Protein AF-A0A7V8VU90-F1 (afdb_monomer)

Radius of gyration: 28.33 Å; Cα contacts (8 Å, |Δi|>4): 306; chains: 1; bounding box: 56×34×78 Å

Foldseek 3Di:
DDDQDAAAQEKEAQEFEQDVDPVDRTAGMWGHHDPDTPDTHHRVVCVSNHDPNHHYHYCNHYYHYDDDDDPDDPVVVVVVQVVAAECQPPQAVVVVLVSLLVVQVPDDFAAEHEEERDDQVSHPDQDPPDDVSHDDQVSNCVSRVRYWYWYAYNVRQDIDTHPVVCVVVVNDPPDDADVPGDDDDDD

pLDDT: mean 95.1, std 7.62, range [38.12, 98.88]

Mean predicted aligned error: 5.72 Å

Solvent-accessible surface area (backbone atoms only — not comparable to full-atom values): 10896 Å² total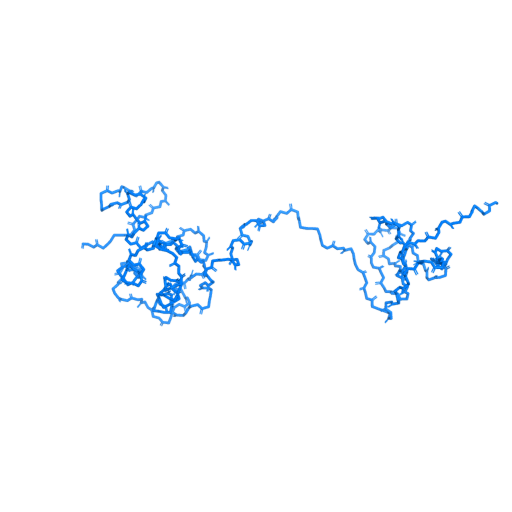; per-residue (Å²): 135,86,73,87,66,70,58,24,50,36,33,45,28,53,26,41,29,43,62,88,36,90,92,49,47,61,32,26,15,34,28,26,43,92,97,39,79,78,46,75,30,46,48,78,72,41,54,66,32,64,43,99,79,30,46,76,43,77,43,82,62,38,79,43,66,76,79,88,80,83,89,84,73,65,59,68,60,55,54,48,58,73,76,35,45,73,30,67,80,46,43,38,65,65,52,51,37,49,53,49,27,57,52,43,75,76,50,57,84,62,43,75,48,44,30,37,33,36,54,75,91,56,29,83,56,75,47,83,70,50,54,98,65,42,64,59,40,64,65,48,24,72,46,26,70,60,27,26,30,44,36,33,29,59,87,68,83,48,68,51,53,18,59,47,31,31,56,76,70,69,57,51,95,81,55,75,60,52,94,97,55,77,72,91,68,84,133

Secondary structure (DSSP, 8-state):
--PPPPPPSEEEESSEEE---TTSSEESEEEEETTEEEEEE-HHHHGGG--TT-EEEE-TT-EE-PPP--SS--HHHHHHHHHSEE-TT--SHHHHHHHHHHHHHHSPTT--EEEEEE-GGGSSS--SSEETTEEPTHHHHHH-TTS-EEEEETTSS-EEE-HHHHHHHT--TTPPPPTT-------

Sequence (187 aa):
MTGAVTAADLVLTNGRIVTVDSARPEAQALAVSGDRIVAVGSDAEIRRYVGPATQLLDLEGRLAIPGFIEGHGHYMSLGRARLILDLTTARTWEEIVAMVGEAARTAQSGEWIEGRGWHQEKWERTPEPSVEGNPVHHSLSAVSPDNPVYLTHASGHAAFANARAMQLAGITTSTPDPDGGEIVRDA

Structure (mmCIF, N/CA/C/O backbone):
data_AF-A0A7V8VU90-F1
#
_entry.id   AF-A0A7V8VU90-F1
#
loop_
_atom_site.group_PDB
_atom_site.id
_atom_site.type_symbol
_atom_site.label_atom_id
_atom_site.label_alt_id
_atom_site.label_comp_id
_atom_site.label_asym_id
_atom_site.label_entity_id
_atom_site.label_seq_id
_atom_site.pdbx_PDB_ins_code
_atom_site.Cartn_x
_atom_site.Cartn_y
_atom_site.Cartn_z
_atom_site.occupancy
_atom_site.B_iso_or_equiv
_atom_site.auth_seq_id
_atom_site.auth_comp_id
_atom_site.auth_asym_id
_atom_site.auth_atom_id
_atom_site.pdbx_PDB_model_num
ATOM 1 N N . MET A 1 1 ? 28.856 -17.218 -44.246 1.00 38.12 1 MET A N 1
ATOM 2 C CA . MET A 1 1 ? 27.422 -17.335 -44.580 1.00 38.12 1 MET A CA 1
ATOM 3 C C . MET A 1 1 ? 26.645 -16.540 -43.547 1.00 38.12 1 MET A C 1
ATOM 5 O O . MET A 1 1 ? 26.567 -16.965 -42.405 1.00 38.12 1 MET A O 1
ATOM 9 N N . THR A 1 2 ? 26.185 -15.342 -43.896 1.00 47.28 2 THR A N 1
ATOM 10 C CA . THR A 1 2 ? 25.356 -14.504 -43.019 1.00 47.28 2 THR A CA 1
ATOM 11 C C . THR A 1 2 ? 23.908 -14.956 -43.176 1.00 47.28 2 THR A C 1
ATOM 13 O O . THR A 1 2 ? 23.287 -14.666 -44.196 1.00 47.28 2 THR A O 1
ATOM 16 N N . GLY A 1 3 ? 23.400 -15.732 -42.216 1.00 54.81 3 GLY A N 1
ATOM 17 C CA . GLY A 1 3 ? 21.974 -16.059 -42.155 1.00 54.81 3 GLY A CA 1
ATOM 18 C C . GLY A 1 3 ? 21.145 -14.779 -42.034 1.00 54.81 3 GLY A C 1
ATOM 19 O O . GLY A 1 3 ? 21.590 -13.816 -41.407 1.00 54.81 3 GLY A O 1
ATOM 20 N N . ALA A 1 4 ? 19.974 -14.748 -42.668 1.00 64.62 4 ALA A N 1
ATOM 21 C CA . ALA A 1 4 ? 19.063 -13.615 -42.570 1.00 64.62 4 ALA A CA 1
ATOM 22 C C . ALA A 1 4 ? 18.656 -13.410 -41.102 1.00 64.62 4 ALA A C 1
ATOM 24 O O . ALA A 1 4 ? 18.136 -14.324 -40.462 1.00 64.62 4 ALA A O 1
ATOM 25 N N . VAL A 1 5 ? 18.927 -12.222 -40.563 1.00 77.44 5 VAL A N 1
ATOM 26 C CA . VAL A 1 5 ? 18.482 -11.841 -39.221 1.00 77.44 5 VAL A CA 1
ATOM 27 C C . VAL A 1 5 ? 16.993 -11.521 -39.301 1.00 77.44 5 VAL A C 1
ATOM 29 O O . VAL A 1 5 ? 16.569 -10.766 -40.174 1.00 77.44 5 VAL A O 1
ATOM 32 N N . THR A 1 6 ? 16.196 -12.125 -38.421 1.00 89.00 6 THR A N 1
ATOM 33 C CA . THR A 1 6 ? 14.760 -11.828 -38.340 1.00 89.00 6 THR A CA 1
ATOM 34 C C . THR A 1 6 ? 14.578 -10.437 -37.743 1.00 89.00 6 THR A C 1
ATOM 36 O O . THR A 1 6 ? 15.228 -10.106 -36.749 1.00 89.00 6 THR A O 1
ATOM 39 N N . ALA A 1 7 ? 13.733 -9.617 -38.370 1.00 95.56 7 ALA A N 1
ATOM 40 C CA . ALA A 1 7 ? 13.413 -8.291 -37.859 1.00 95.56 7 ALA A CA 1
ATOM 41 C C . ALA A 1 7 ? 12.760 -8.391 -36.471 1.00 95.56 7 ALA A C 1
ATOM 43 O O . ALA A 1 7 ? 11.999 -9.317 -36.204 1.00 95.56 7 ALA A O 1
ATOM 44 N N . ALA A 1 8 ? 13.085 -7.443 -35.600 1.00 98.00 8 ALA A N 1
ATOM 45 C CA . ALA A 1 8 ? 12.555 -7.342 -34.249 1.00 98.00 8 ALA A CA 1
ATOM 46 C C . ALA A 1 8 ? 11.221 -6.583 -34.223 1.00 98.00 8 ALA A C 1
ATOM 48 O O . ALA A 1 8 ? 10.929 -5.795 -35.124 1.00 98.00 8 ALA A O 1
ATOM 49 N N . ASP A 1 9 ? 10.443 -6.779 -33.163 1.00 98.44 9 ASP A N 1
ATOM 50 C CA . ASP A 1 9 ? 9.182 -6.065 -32.946 1.00 98.44 9 ASP A CA 1
ATOM 51 C C . ASP A 1 9 ? 9.442 -4.654 -32.397 1.00 98.44 9 ASP A C 1
ATOM 53 O O . ASP A 1 9 ? 8.842 -3.686 -32.858 1.00 98.44 9 ASP A O 1
ATOM 57 N N . LEU A 1 10 ? 10.401 -4.524 -31.471 1.00 98.50 10 LEU A N 1
ATOM 58 C CA . LEU A 1 10 ? 10.849 -3.256 -30.887 1.00 98.50 10 LEU A CA 1
ATOM 59 C C . LEU A 1 10 ? 12.377 -3.167 -30.913 1.00 98.50 10 LEU A C 1
ATOM 61 O O . LEU A 1 10 ? 13.077 -4.126 -30.589 1.00 98.50 10 LEU A O 1
ATOM 65 N N . VAL A 1 11 ? 12.903 -1.990 -31.241 1.00 98.56 11 VAL A N 1
ATOM 66 C CA . VAL A 1 11 ? 14.324 -1.663 -31.120 1.00 98.56 11 VAL A CA 1
ATOM 67 C C . VAL A 1 11 ? 14.480 -0.363 -30.335 1.00 98.56 11 VAL A C 1
ATOM 69 O O . VAL A 1 11 ? 13.915 0.660 -30.710 1.00 98.56 11 VAL A O 1
ATOM 72 N N . LEU A 1 12 ? 15.270 -0.409 -29.260 1.00 98.56 12 LEU A N 1
ATOM 73 C CA . LEU A 1 12 ? 15.746 0.768 -28.529 1.00 98.56 12 LEU A CA 1
ATOM 74 C C . LEU A 1 12 ? 17.102 1.180 -29.112 1.00 98.56 12 LEU A C 1
ATOM 76 O O . LEU A 1 12 ? 17.973 0.318 -29.238 1.00 98.56 12 LEU A O 1
ATOM 80 N N . THR A 1 13 ? 17.305 2.459 -29.429 1.00 98.50 13 THR A N 1
ATOM 81 C CA . THR A 1 13 ? 18.587 2.993 -29.938 1.00 98.50 13 THR A CA 1
ATOM 82 C C . THR A 1 13 ? 19.039 4.230 -29.183 1.00 98.50 13 THR A C 1
ATOM 84 O O . THR A 1 13 ? 18.234 4.870 -28.510 1.00 98.50 13 THR A O 1
ATOM 87 N N . ASN A 1 14 ? 20.308 4.605 -29.363 1.00 98.25 14 ASN A N 1
ATOM 88 C CA . ASN A 1 14 ? 20.900 5.854 -28.898 1.00 98.25 14 ASN A CA 1
ATOM 89 C C . ASN A 1 14 ? 20.668 6.063 -27.394 1.00 98.25 14 ASN A C 1
ATOM 91 O O . ASN A 1 14 ? 20.315 7.146 -26.945 1.00 98.25 14 ASN A O 1
ATOM 95 N N . GLY A 1 15 ? 20.796 4.999 -26.604 1.00 97.88 15 GLY A N 1
ATOM 96 C CA . GLY A 1 15 ? 20.615 5.033 -25.159 1.00 97.88 15 GLY A CA 1
ATOM 97 C C . GLY A 1 15 ? 21.900 4.791 -24.389 1.00 97.88 15 GLY A C 1
ATOM 98 O O . GLY A 1 15 ? 22.943 4.446 -24.940 1.00 97.88 15 GLY A O 1
ATOM 99 N N . ARG A 1 16 ? 21.788 4.906 -23.068 1.00 98.31 16 ARG A N 1
ATOM 100 C CA . ARG A 1 16 ? 22.704 4.268 -22.123 1.00 98.31 16 ARG A CA 1
ATOM 101 C C . ARG A 1 16 ? 21.954 3.112 -21.475 1.00 98.31 16 ARG A C 1
ATOM 103 O O . ARG A 1 16 ? 21.102 3.336 -20.627 1.00 98.31 16 ARG A O 1
ATOM 110 N N . ILE A 1 17 ? 22.216 1.885 -21.896 1.00 98.44 17 ILE A N 1
ATOM 111 C CA . ILE A 1 17 ? 21.483 0.701 -21.440 1.00 98.44 17 ILE A CA 1
ATOM 112 C C . ILE A 1 17 ? 22.358 -0.066 -20.456 1.00 98.44 17 ILE A C 1
ATOM 114 O O . ILE A 1 17 ? 23.385 -0.597 -20.860 1.00 98.44 17 ILE A O 1
ATOM 118 N N . VAL A 1 18 ? 21.954 -0.159 -19.190 1.00 98.12 18 VAL A N 1
ATOM 119 C CA . VAL A 1 18 ? 22.618 -1.020 -18.199 1.00 98.12 18 VAL A CA 1
ATOM 120 C C . VAL A 1 18 ? 22.025 -2.419 -18.301 1.00 98.12 18 VAL A C 1
ATOM 122 O O . VAL A 1 18 ? 20.815 -2.590 -18.189 1.00 98.12 18 VAL A O 1
ATOM 125 N N . THR A 1 19 ? 22.863 -3.427 -18.514 1.00 96.31 19 THR A N 1
ATOM 126 C CA . THR A 1 19 ? 22.403 -4.804 -18.784 1.00 96.31 19 THR A CA 1
ATOM 127 C C . THR A 1 19 ? 22.429 -5.705 -17.555 1.00 96.31 19 THR A C 1
ATOM 129 O O . THR A 1 19 ? 21.856 -6.788 -17.604 1.00 96.31 19 THR A O 1
ATOM 132 N N . VAL A 1 20 ? 23.150 -5.286 -16.505 1.00 94.44 20 VAL A N 1
ATOM 133 C CA . VAL A 1 20 ? 23.560 -6.097 -15.342 1.00 94.44 20 VAL A CA 1
ATOM 134 C C . VAL A 1 20 ? 24.293 -7.410 -15.687 1.00 94.44 20 VAL A C 1
ATOM 136 O O . VAL A 1 20 ? 24.450 -8.274 -14.829 1.00 94.44 20 VAL A O 1
ATOM 139 N N . ASP A 1 21 ? 24.806 -7.536 -16.913 1.00 94.88 21 ASP A N 1
ATOM 140 C CA . ASP A 1 21 ? 25.701 -8.607 -17.360 1.00 94.88 21 ASP A CA 1
ATOM 141 C C . ASP A 1 21 ? 27.164 -8.166 -17.196 1.00 94.88 21 ASP A C 1
ATOM 143 O O . ASP A 1 21 ? 27.582 -7.143 -17.741 1.00 94.88 21 ASP A O 1
ATOM 147 N N . SER A 1 22 ? 27.975 -8.944 -16.475 1.00 95.19 22 SER A N 1
ATOM 148 C CA . SER A 1 22 ? 29.391 -8.632 -16.248 1.00 95.19 22 SER A CA 1
ATOM 149 C C . SER A 1 22 ? 30.232 -8.640 -17.529 1.00 95.19 22 SER A C 1
ATOM 151 O O . SER A 1 22 ? 31.242 -7.939 -17.589 1.00 95.19 22 SER A O 1
ATOM 153 N N . ALA A 1 23 ? 29.823 -9.380 -18.564 1.00 94.94 23 ALA A N 1
ATOM 154 C CA . ALA A 1 23 ? 30.516 -9.420 -19.850 1.00 94.94 23 ALA A CA 1
ATOM 155 C C . ALA A 1 23 ? 30.194 -8.210 -20.742 1.00 94.94 23 ALA A C 1
ATOM 157 O O . ALA A 1 23 ? 30.968 -7.878 -21.645 1.00 94.94 23 ALA A O 1
ATOM 158 N N . ARG A 1 24 ? 29.056 -7.546 -20.511 1.00 93.25 24 ARG A N 1
ATOM 159 C CA . ARG A 1 24 ? 28.601 -6.383 -21.284 1.00 93.25 24 ARG A CA 1
ATOM 160 C C . ARG A 1 24 ? 27.764 -5.455 -20.401 1.00 93.25 24 ARG A C 1
ATOM 162 O O . ARG A 1 24 ? 26.568 -5.355 -20.640 1.00 93.25 24 ARG A O 1
ATOM 169 N N . PRO A 1 25 ? 28.350 -4.771 -19.405 1.00 95.62 25 PRO A N 1
ATOM 170 C CA . PRO A 1 25 ? 27.589 -4.054 -18.374 1.00 95.62 25 PRO A CA 1
ATOM 171 C C . PRO A 1 25 ? 26.780 -2.866 -18.907 1.00 95.62 25 PRO A C 1
ATOM 173 O O . PRO A 1 25 ? 25.750 -2.520 -18.325 1.00 95.62 25 PRO A O 1
ATOM 176 N N . GLU A 1 26 ? 27.217 -2.269 -20.021 1.00 96.50 26 GLU A N 1
ATOM 177 C CA . GLU A 1 26 ? 26.512 -1.196 -20.721 1.00 96.50 26 GLU A CA 1
ATOM 178 C C . GLU A 1 26 ? 26.397 -1.479 -22.234 1.00 96.50 26 GLU A C 1
ATOM 180 O O . GLU A 1 26 ? 27.230 -2.175 -22.822 1.00 96.50 26 GLU A O 1
ATOM 185 N N . ALA A 1 27 ? 25.366 -0.921 -22.869 1.00 98.12 27 ALA A N 1
ATOM 186 C CA . ALA A 1 27 ? 25.107 -0.970 -24.307 1.00 98.12 27 ALA A CA 1
ATOM 187 C C . ALA A 1 27 ? 24.401 0.310 -24.789 1.00 98.12 27 ALA A C 1
ATOM 189 O O . ALA A 1 27 ? 23.924 1.101 -23.976 1.00 98.12 27 ALA A O 1
ATOM 190 N N . GLN A 1 28 ? 24.322 0.515 -26.106 1.00 98.50 28 GLN A N 1
ATOM 191 C CA . GLN A 1 28 ? 23.651 1.684 -26.697 1.00 98.50 28 GLN A CA 1
ATOM 192 C C . GLN A 1 28 ? 22.248 1.364 -27.218 1.00 98.50 28 GLN A C 1
ATOM 194 O O . GLN A 1 28 ? 21.381 2.233 -27.260 1.00 98.50 28 GLN A O 1
ATOM 199 N N . ALA A 1 29 ? 22.029 0.109 -27.608 1.00 98.50 29 ALA A N 1
ATOM 200 C CA . ALA A 1 29 ? 20.823 -0.349 -28.266 1.00 98.50 29 ALA A CA 1
ATOM 201 C C . ALA A 1 29 ? 20.476 -1.792 -27.878 1.00 98.50 29 ALA A C 1
ATOM 203 O O . ALA A 1 29 ? 21.347 -2.590 -27.512 1.00 98.50 29 ALA A O 1
ATOM 204 N N . LEU A 1 30 ? 19.199 -2.146 -28.010 1.00 98.25 30 LEU A N 1
ATOM 205 C CA . LEU A 1 30 ? 18.733 -3.529 -27.920 1.00 98.25 30 LEU A CA 1
ATOM 206 C C . LEU A 1 30 ? 17.557 -3.786 -28.861 1.00 98.25 30 LEU A C 1
ATOM 208 O O . LEU A 1 30 ? 16.837 -2.864 -29.238 1.00 98.25 30 LEU A O 1
ATOM 212 N N . ALA A 1 31 ? 17.371 -5.050 -29.227 1.00 98.44 31 ALA A N 1
ATOM 213 C CA . ALA A 1 31 ? 16.263 -5.532 -30.039 1.00 98.44 31 ALA A CA 1
ATOM 214 C C . ALA A 1 31 ? 15.415 -6.526 -29.240 1.00 98.44 31 ALA A C 1
ATOM 216 O O . ALA A 1 31 ? 15.955 -7.413 -28.574 1.00 98.44 31 ALA A O 1
ATOM 217 N N . VAL A 1 32 ? 14.095 -6.400 -29.345 1.00 98.19 32 VAL A N 1
ATOM 218 C CA . VAL A 1 32 ? 13.092 -7.235 -28.678 1.00 98.19 32 VAL A CA 1
ATOM 219 C C . VAL A 1 32 ? 12.214 -7.901 -29.727 1.00 98.19 32 VAL A C 1
ATOM 221 O O . VAL A 1 32 ? 11.726 -7.239 -30.642 1.00 98.19 32 VAL A O 1
ATOM 224 N N . SER A 1 33 ? 11.987 -9.203 -29.579 1.00 97.69 33 SER A N 1
ATOM 225 C CA . SER A 1 33 ? 10.947 -9.924 -30.310 1.00 97.69 33 SER A CA 1
ATOM 226 C C . SER A 1 33 ? 10.034 -10.635 -29.316 1.00 97.69 33 SER A C 1
ATOM 228 O O . SER A 1 33 ? 10.511 -11.354 -28.436 1.00 97.69 33 SER A O 1
ATOM 230 N N . GLY A 1 34 ? 8.729 -10.390 -29.423 1.00 96.19 34 GLY A N 1
ATOM 231 C CA . GLY A 1 34 ? 7.732 -10.800 -28.444 1.00 96.19 34 GLY A CA 1
ATOM 232 C C . GLY A 1 34 ? 8.089 -10.314 -27.039 1.00 96.19 34 GLY A C 1
ATOM 233 O O . GLY A 1 34 ? 8.181 -9.117 -26.779 1.00 96.19 34 GLY A O 1
ATOM 234 N N . ASP A 1 35 ? 8.309 -11.266 -26.136 1.00 97.00 35 ASP A N 1
ATOM 235 C CA . ASP A 1 35 ? 8.646 -11.063 -24.727 1.00 97.00 35 ASP A CA 1
ATOM 236 C C . ASP A 1 35 ? 10.150 -11.221 -24.424 1.00 97.00 35 ASP A C 1
ATOM 238 O O . ASP A 1 35 ? 10.547 -11.284 -23.258 1.00 97.00 35 ASP A O 1
ATOM 242 N N . ARG A 1 36 ? 11.012 -11.298 -25.452 1.00 97.56 36 ARG A N 1
ATOM 243 C CA . ARG A 1 36 ? 12.450 -11.572 -25.293 1.00 97.56 36 ARG A CA 1
ATOM 244 C C . ARG A 1 36 ? 13.334 -10.534 -25.956 1.00 97.56 36 ARG A C 1
ATOM 246 O O . ARG A 1 36 ? 13.134 -10.141 -27.101 1.00 97.56 36 ARG A O 1
ATOM 253 N N . ILE A 1 37 ? 14.406 -10.179 -25.257 1.00 97.38 37 ILE A N 1
ATOM 254 C CA . ILE A 1 37 ? 15.530 -9.444 -25.835 1.00 97.38 37 ILE A CA 1
ATOM 255 C C . ILE A 1 37 ? 16.332 -10.425 -26.699 1.00 97.38 37 ILE A C 1
ATOM 257 O O . ILE A 1 37 ? 16.840 -11.425 -26.194 1.00 97.38 37 ILE A O 1
ATOM 261 N N . VAL A 1 38 ? 16.434 -10.151 -28.000 1.00 97.31 38 VAL A N 1
ATOM 262 C CA . VAL A 1 38 ? 17.121 -11.017 -28.977 1.00 97.31 38 VAL A CA 1
ATOM 263 C C . VAL A 1 38 ? 18.535 -10.539 -29.305 1.00 97.31 38 VAL A C 1
ATOM 265 O O . VAL A 1 38 ? 19.351 -11.322 -29.787 1.00 97.31 38 VAL A O 1
ATOM 268 N N . ALA A 1 39 ? 18.848 -9.271 -29.025 1.00 97.38 39 ALA A N 1
ATOM 269 C CA . ALA A 1 39 ? 20.195 -8.726 -29.143 1.00 97.38 39 ALA A CA 1
ATOM 270 C C . ALA A 1 39 ? 20.377 -7.464 -28.292 1.00 97.38 39 ALA A C 1
ATOM 272 O O . ALA A 1 39 ? 19.442 -6.687 -28.116 1.00 97.38 39 ALA A O 1
ATOM 273 N N . VAL A 1 40 ? 21.603 -7.239 -27.816 1.00 97.75 40 VAL A N 1
ATOM 274 C CA . VAL A 1 40 ? 22.025 -6.047 -27.063 1.00 97.75 40 VAL A CA 1
ATOM 275 C C . VAL A 1 40 ? 23.397 -5.625 -27.574 1.00 97.75 40 VAL A C 1
ATOM 277 O O . VAL A 1 40 ? 24.268 -6.481 -27.727 1.00 97.75 40 VAL A O 1
ATOM 280 N N . GLY A 1 41 ? 23.635 -4.340 -27.836 1.00 97.38 41 GLY A N 1
ATOM 281 C CA . GLY A 1 41 ? 24.932 -3.872 -28.333 1.00 97.38 41 GLY A CA 1
ATOM 282 C C . GLY A 1 41 ? 24.976 -2.397 -28.701 1.00 97.38 41 GLY A C 1
ATOM 283 O O . GLY A 1 41 ? 24.244 -1.582 -28.148 1.00 97.38 41 GLY A O 1
ATOM 284 N N . SER A 1 42 ? 25.875 -2.049 -29.613 1.00 98.19 42 SER A N 1
ATOM 285 C CA . SER A 1 42 ? 25.936 -0.719 -30.227 1.00 98.19 42 SER A CA 1
ATOM 286 C C . SER A 1 42 ? 24.764 -0.486 -31.185 1.00 98.19 42 SER A C 1
ATOM 288 O O . SER A 1 42 ? 24.189 -1.436 -31.727 1.00 98.19 42 SER A O 1
ATOM 290 N N . ASP A 1 43 ? 24.457 0.779 -31.481 1.00 98.12 43 ASP A N 1
ATOM 291 C CA . ASP A 1 43 ? 23.436 1.143 -32.477 1.00 98.12 43 ASP A CA 1
ATOM 292 C C . ASP A 1 43 ? 23.686 0.479 -33.836 1.00 98.12 43 ASP A C 1
ATOM 294 O O . ASP A 1 43 ? 22.769 -0.016 -34.496 1.00 98.12 43 ASP A O 1
ATOM 298 N N . ALA A 1 44 ? 24.955 0.409 -34.241 1.00 97.75 44 ALA A N 1
ATOM 299 C CA . ALA A 1 44 ? 25.364 -0.203 -35.498 1.00 97.75 44 ALA A CA 1
ATOM 300 C C . ALA A 1 44 ? 25.108 -1.719 -35.525 1.00 97.75 44 ALA A C 1
ATOM 302 O O . ALA A 1 44 ? 24.671 -2.257 -36.546 1.00 97.75 44 ALA A O 1
ATOM 303 N N . GLU A 1 45 ? 25.361 -2.421 -34.417 1.00 96.50 45 GLU A N 1
ATOM 304 C CA . GLU A 1 45 ? 25.105 -3.859 -34.317 1.00 96.50 45 GLU A CA 1
ATOM 305 C C . GLU A 1 45 ? 23.611 -4.175 -34.362 1.00 96.50 45 GLU A C 1
ATOM 307 O O . GLU A 1 45 ? 23.219 -5.149 -35.007 1.00 96.50 45 GLU A O 1
ATOM 312 N N . ILE A 1 46 ? 22.789 -3.351 -33.711 1.00 98.00 46 ILE A N 1
ATOM 313 C CA . ILE A 1 46 ? 21.351 -3.587 -33.565 1.00 98.00 46 ILE A CA 1
ATOM 314 C C . ILE A 1 46 ? 20.550 -3.142 -34.795 1.00 98.00 46 ILE A C 1
ATOM 316 O O . ILE A 1 46 ? 19.509 -3.726 -35.089 1.00 98.00 46 ILE A O 1
ATOM 320 N N . ARG A 1 47 ? 21.066 -2.209 -35.605 1.00 96.12 47 ARG A N 1
ATOM 321 C CA . ARG A 1 47 ? 20.393 -1.718 -36.823 1.00 96.12 47 ARG A CA 1
ATOM 322 C C . ARG A 1 47 ? 19.930 -2.822 -37.780 1.00 96.12 47 ARG A C 1
ATOM 324 O O . ARG A 1 47 ? 18.931 -2.650 -38.469 1.00 96.12 47 ARG A O 1
ATOM 331 N N . ARG A 1 48 ? 20.627 -3.965 -37.819 1.00 96.62 48 ARG A N 1
ATOM 332 C CA . ARG A 1 48 ? 20.272 -5.117 -38.674 1.00 96.62 48 ARG A CA 1
ATOM 333 C C . ARG A 1 48 ? 18.958 -5.810 -38.287 1.00 96.62 48 ARG A C 1
ATOM 335 O O . ARG A 1 48 ? 18.451 -6.591 -39.081 1.00 96.62 48 ARG A O 1
ATOM 342 N N . TYR A 1 49 ? 18.445 -5.556 -37.083 1.00 97.69 49 TYR A N 1
ATOM 343 C CA . TYR A 1 49 ? 17.167 -6.082 -36.599 1.00 97.69 49 TYR A CA 1
ATOM 344 C C . TYR A 1 49 ? 15.984 -5.168 -36.955 1.00 97.69 49 TYR A C 1
ATOM 346 O O . TYR A 1 49 ? 14.846 -5.524 -36.676 1.00 97.69 49 TYR A O 1
ATOM 354 N N . VAL A 1 50 ? 16.220 -4.001 -37.566 1.00 97.38 50 VAL A N 1
ATOM 355 C CA . VAL A 1 50 ? 15.151 -3.077 -37.966 1.00 97.38 50 VAL A CA 1
ATOM 356 C C . VAL A 1 50 ? 14.556 -3.514 -39.305 1.00 97.38 50 VAL A C 1
ATOM 358 O O . VAL A 1 50 ? 15.254 -3.566 -40.318 1.00 97.38 50 VAL A O 1
ATOM 361 N N . GLY A 1 51 ? 13.255 -3.797 -39.311 1.00 96.25 51 GLY A N 1
ATOM 362 C CA . GLY A 1 51 ? 12.455 -4.076 -40.501 1.00 96.25 51 GLY A CA 1
ATOM 363 C C . GLY A 1 51 ? 11.257 -3.127 -40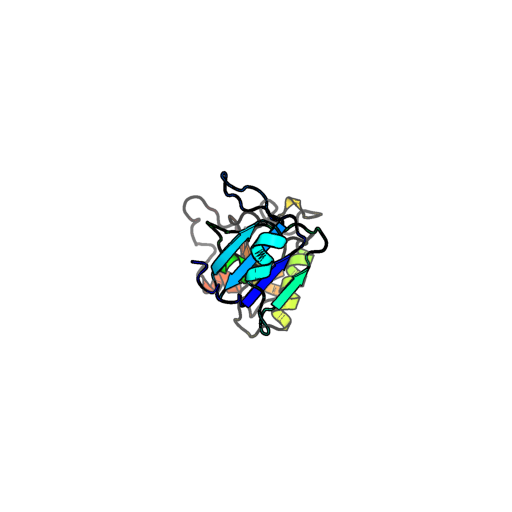.644 1.00 96.25 51 GLY A C 1
ATOM 364 O O . GLY A 1 51 ? 11.037 -2.271 -39.789 1.00 96.25 51 GLY A O 1
ATOM 365 N N . PRO A 1 52 ? 10.447 -3.276 -41.710 1.00 96.19 52 PRO A N 1
ATOM 366 C CA . PRO A 1 52 ? 9.340 -2.359 -42.009 1.00 96.19 52 PRO A CA 1
ATOM 367 C C . PRO A 1 52 ? 8.262 -2.253 -40.919 1.00 96.19 52 PRO A C 1
ATOM 369 O O . PRO A 1 52 ? 7.570 -1.243 -40.856 1.00 96.19 52 PRO A O 1
ATOM 372 N N . ALA A 1 53 ? 8.109 -3.289 -40.088 1.00 96.50 53 ALA A N 1
ATOM 373 C CA . ALA A 1 53 ? 7.133 -3.342 -38.998 1.00 96.50 53 ALA A CA 1
ATOM 374 C C . ALA A 1 53 ? 7.751 -3.100 -37.608 1.00 96.50 53 ALA A C 1
ATOM 376 O O . ALA A 1 53 ? 7.027 -3.091 -36.618 1.00 96.50 53 ALA A O 1
ATOM 377 N N . THR A 1 54 ? 9.072 -2.919 -37.521 1.00 98.31 54 THR A N 1
ATOM 378 C CA . THR A 1 54 ? 9.762 -2.712 -36.246 1.00 98.31 54 THR A CA 1
ATOM 379 C C . THR A 1 54 ? 9.404 -1.348 -35.672 1.00 98.31 54 THR A C 1
ATOM 381 O O . THR A 1 54 ? 9.608 -0.320 -36.320 1.00 98.31 54 THR A O 1
ATOM 384 N N . GLN A 1 55 ? 8.946 -1.320 -34.424 1.00 98.38 55 GLN A N 1
ATOM 385 C CA . GLN A 1 55 ? 8.863 -0.087 -33.659 1.00 98.38 55 GLN A CA 1
ATOM 386 C C . GLN A 1 55 ? 10.279 0.347 -33.270 1.00 98.38 55 GLN A C 1
ATOM 388 O O . GLN A 1 55 ? 10.971 -0.343 -32.526 1.00 98.38 55 GLN A O 1
ATOM 393 N N . LEU A 1 56 ? 10.722 1.496 -33.772 1.00 98.06 56 LEU A N 1
ATOM 394 C CA . LEU A 1 56 ? 12.009 2.081 -33.408 1.00 98.06 56 LEU A CA 1
ATOM 395 C C . LEU A 1 56 ? 11.793 3.173 -32.356 1.00 98.06 56 LEU A C 1
ATOM 397 O O . LEU A 1 56 ? 11.058 4.127 -32.607 1.00 98.06 56 LEU A O 1
ATOM 401 N N . LEU A 1 57 ? 12.435 3.038 -31.197 1.00 98.44 57 LEU A N 1
ATOM 402 C CA . LEU A 1 57 ? 12.394 4.016 -30.114 1.00 98.44 57 LEU A CA 1
ATOM 403 C C . LEU A 1 57 ? 13.801 4.575 -29.863 1.00 98.44 57 LEU A C 1
ATOM 405 O O . LEU A 1 57 ? 14.679 3.888 -29.341 1.00 98.44 57 LEU A O 1
ATOM 409 N N . ASP A 1 58 ? 13.995 5.838 -30.236 1.00 98.12 58 ASP A N 1
ATOM 410 C CA . ASP A 1 58 ? 15.203 6.604 -29.929 1.00 98.12 58 ASP A CA 1
ATOM 411 C C . ASP A 1 58 ? 15.165 7.055 -28.462 1.00 98.12 58 ASP A C 1
ATOM 413 O O . ASP A 1 58 ? 14.217 7.708 -28.021 1.00 98.12 58 ASP A O 1
ATOM 417 N N . LEU A 1 59 ? 16.179 6.673 -27.689 1.00 98.38 59 LEU A N 1
ATOM 418 C CA . LEU A 1 59 ? 16.289 7.028 -26.279 1.00 98.38 59 LEU A CA 1
ATOM 419 C C . LEU A 1 59 ? 16.874 8.431 -26.067 1.00 98.38 59 LEU A C 1
ATOM 421 O O . LEU A 1 59 ? 16.748 8.957 -24.961 1.00 98.38 59 LEU A O 1
ATOM 425 N N . GLU A 1 60 ? 17.463 9.065 -27.084 1.00 98.19 60 GLU A N 1
ATOM 426 C CA . GLU A 1 60 ? 18.078 10.402 -27.021 1.00 98.19 60 GLU A CA 1
ATOM 427 C C . GLU A 1 60 ? 19.107 10.539 -25.880 1.00 98.19 60 GLU A C 1
ATOM 429 O O . GLU A 1 60 ? 19.138 11.514 -25.129 1.00 98.19 60 GLU A O 1
ATOM 434 N N . GLY A 1 61 ? 19.927 9.509 -25.693 1.00 97.56 61 GLY A N 1
ATOM 435 C CA . GLY A 1 61 ? 20.936 9.399 -24.642 1.00 97.56 61 GLY A CA 1
ATOM 436 C C . GLY A 1 61 ? 20.388 9.026 -23.260 1.00 97.56 61 GLY A C 1
ATOM 437 O O . GLY A 1 61 ? 21.164 8.947 -22.305 1.00 97.56 61 GLY A O 1
ATOM 438 N N . ARG A 1 62 ? 19.074 8.792 -23.113 1.00 98.50 62 ARG A N 1
ATOM 439 C CA . ARG A 1 62 ? 18.465 8.422 -21.823 1.00 98.50 62 ARG A CA 1
ATOM 440 C C . ARG A 1 62 ? 18.887 7.025 -21.362 1.00 98.50 62 ARG A C 1
ATOM 442 O O . ARG A 1 62 ? 19.288 6.162 -22.145 1.00 98.50 62 ARG A O 1
ATOM 449 N N . LEU A 1 63 ? 18.779 6.825 -20.050 1.00 98.00 63 LEU A N 1
ATOM 450 C CA . LEU A 1 63 ? 19.114 5.581 -19.366 1.00 98.00 63 LEU A CA 1
ATOM 451 C C 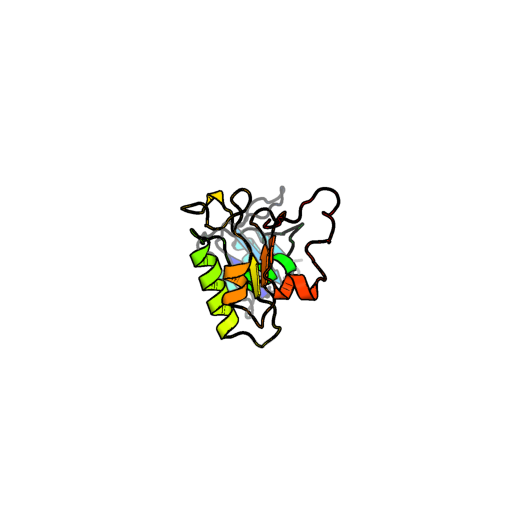. LEU A 1 63 ? 17.974 4.560 -19.487 1.00 98.00 63 LEU A C 1
ATOM 453 O O . LEU A 1 63 ? 16.836 4.868 -19.138 1.00 98.00 63 LEU A O 1
ATOM 457 N N . ALA A 1 64 ? 18.304 3.334 -19.889 1.00 97.94 64 ALA A N 1
ATOM 458 C CA . ALA A 1 64 ? 17.441 2.166 -19.747 1.00 97.94 64 ALA A CA 1
ATOM 459 C C . ALA A 1 64 ? 18.081 1.163 -18.776 1.00 97.94 64 ALA A C 1
ATOM 461 O O . ALA A 1 64 ? 19.283 0.899 -18.843 1.00 97.94 64 ALA A O 1
ATOM 462 N N . ILE A 1 65 ? 17.274 0.608 -17.876 1.00 97.62 65 ILE A N 1
ATOM 463 C CA . ILE A 1 65 ? 17.680 -0.398 -16.886 1.00 97.62 65 ILE A CA 1
ATOM 464 C C . ILE A 1 65 ? 16.716 -1.589 -16.941 1.00 97.62 65 ILE A C 1
ATOM 466 O O . ILE A 1 65 ? 15.597 -1.430 -17.442 1.00 97.62 65 ILE A O 1
ATOM 470 N N . PRO A 1 66 ? 17.092 -2.767 -16.410 1.00 96.81 66 PRO A N 1
ATOM 471 C CA . PRO A 1 66 ? 16.138 -3.845 -16.202 1.00 96.81 66 PRO A CA 1
ATOM 472 C C . PRO A 1 66 ? 14.985 -3.365 -15.316 1.00 96.81 66 PRO A C 1
ATOM 474 O O . PRO A 1 66 ? 15.191 -2.588 -14.381 1.00 96.81 66 PRO A O 1
ATOM 477 N N . GLY A 1 67 ? 13.772 -3.839 -15.602 1.00 96.75 67 GLY A N 1
ATOM 478 C CA . GLY A 1 67 ? 12.625 -3.586 -14.733 1.00 96.75 67 GLY A CA 1
ATOM 479 C C . GLY A 1 67 ? 12.874 -4.123 -13.322 1.00 96.75 67 GLY A C 1
ATOM 480 O O . GLY A 1 67 ? 13.562 -5.130 -13.143 1.00 96.75 67 GLY A O 1
ATOM 481 N N . PHE A 1 68 ? 12.313 -3.456 -12.313 1.00 95.50 68 PHE A N 1
ATOM 482 C CA . PHE A 1 68 ? 12.415 -3.930 -10.935 1.00 95.50 68 PHE A CA 1
ATOM 483 C C . PHE A 1 68 ? 11.685 -5.265 -10.759 1.00 95.50 68 PHE A C 1
ATOM 485 O O . PHE A 1 68 ? 10.560 -5.435 -11.230 1.00 95.50 68 PHE A O 1
ATOM 492 N N . ILE A 1 69 ? 12.324 -6.192 -10.045 1.00 95.19 69 ILE A N 1
ATOM 493 C CA . ILE A 1 69 ? 11.738 -7.470 -9.636 1.00 95.19 69 ILE A CA 1
ATOM 494 C C . ILE A 1 69 ? 11.534 -7.415 -8.124 1.00 95.19 69 ILE A C 1
ATOM 496 O O . ILE A 1 69 ? 12.498 -7.438 -7.361 1.00 95.19 69 ILE A O 1
ATOM 500 N N . GLU A 1 70 ? 10.277 -7.334 -7.697 1.00 94.19 70 GLU A N 1
ATOM 501 C CA . GLU A 1 70 ? 9.895 -7.421 -6.287 1.00 94.19 70 GLU A CA 1
ATOM 502 C C . GLU A 1 70 ? 9.770 -8.896 -5.879 1.00 94.19 70 GLU A C 1
ATOM 504 O O . GLU A 1 70 ? 8.891 -9.612 -6.366 1.00 94.19 70 GLU A O 1
ATOM 509 N N . GLY A 1 71 ? 10.676 -9.353 -5.009 1.00 95.19 71 GLY A N 1
ATOM 510 C CA . GLY A 1 71 ? 10.787 -10.754 -4.593 1.00 95.19 71 GLY A CA 1
ATOM 511 C C . GLY A 1 71 ? 9.882 -11.149 -3.423 1.00 95.19 71 GLY A C 1
ATOM 512 O O . GLY A 1 71 ? 9.641 -12.340 -3.223 1.00 95.19 71 GLY A O 1
ATOM 513 N N . HIS A 1 72 ? 9.377 -10.186 -2.647 1.00 95.44 72 HIS A N 1
ATOM 514 C CA . HIS A 1 72 ? 8.505 -10.437 -1.504 1.00 95.44 72 HIS A CA 1
ATOM 515 C C . HIS A 1 72 ? 7.607 -9.227 -1.188 1.00 95.44 72 HIS A C 1
ATOM 517 O O . HIS A 1 72 ? 7.809 -8.497 -0.218 1.00 95.44 72 HIS A O 1
ATOM 523 N N . GLY A 1 73 ? 6.560 -9.046 -1.997 1.00 91.06 73 GLY A N 1
ATOM 524 C CA . GLY A 1 73 ? 5.531 -8.028 -1.785 1.00 91.06 73 GLY A CA 1
ATOM 525 C C . GLY A 1 73 ? 4.191 -8.616 -1.335 1.00 91.06 73 GLY A C 1
ATOM 526 O O . GLY A 1 73 ? 3.694 -9.586 -1.908 1.00 91.06 73 GLY A O 1
ATOM 527 N N . HIS A 1 74 ? 3.537 -7.980 -0.360 1.00 92.62 74 HIS A N 1
ATOM 528 C CA . HIS A 1 74 ? 2.151 -8.291 0.012 1.00 92.62 74 HIS A CA 1
ATOM 529 C C . HIS A 1 74 ? 1.157 -7.488 -0.844 1.00 92.62 74 HIS A C 1
ATOM 531 O O . HIS A 1 74 ? 0.525 -6.544 -0.370 1.00 92.62 74 HIS A O 1
ATOM 537 N N . TYR A 1 75 ? 1.007 -7.855 -2.119 1.00 92.12 75 TYR A N 1
ATOM 538 C CA . TYR A 1 75 ? 0.203 -7.091 -3.087 1.00 92.12 75 TYR A CA 1
ATOM 539 C C . TYR A 1 75 ? -1.272 -6.943 -2.707 1.00 92.12 75 TYR A C 1
ATOM 541 O O . TYR A 1 75 ? -1.841 -5.870 -2.888 1.00 92.12 75 TYR A O 1
ATOM 549 N N . MET A 1 76 ? -1.885 -7.982 -2.134 1.00 92.75 76 MET A N 1
ATOM 550 C CA . MET A 1 76 ? -3.278 -7.905 -1.678 1.00 92.75 76 MET A CA 1
ATOM 551 C C . MET A 1 76 ? -3.439 -6.901 -0.535 1.00 92.75 76 MET A C 1
ATOM 553 O O . MET A 1 76 ? -4.376 -6.107 -0.542 1.00 92.75 76 MET A O 1
ATOM 557 N N . SER A 1 77 ? -2.496 -6.883 0.410 1.00 89.12 77 SER A N 1
ATOM 558 C CA . SER A 1 77 ? -2.481 -5.910 1.504 1.00 89.12 77 SER A CA 1
ATOM 559 C C . SER A 1 77 ? -2.235 -4.493 0.992 1.00 89.12 77 SER A C 1
ATOM 561 O O . SER A 1 77 ? -2.893 -3.562 1.448 1.00 89.12 77 SER A O 1
ATOM 563 N N . LEU A 1 78 ? -1.339 -4.326 0.011 1.00 90.69 78 LEU A N 1
ATOM 564 C CA . LEU A 1 78 ? -1.096 -3.039 -0.643 1.00 90.69 78 LEU A CA 1
ATOM 565 C C . LEU A 1 78 ? -2.348 -2.532 -1.371 1.00 90.69 78 LEU A C 1
ATOM 567 O O . LEU A 1 78 ? -2.719 -1.373 -1.209 1.00 90.69 78 LEU A O 1
ATOM 571 N N . GLY A 1 79 ? -3.015 -3.397 -2.138 1.00 94.31 79 GLY A N 1
ATOM 572 C CA . GLY A 1 79 ? -4.269 -3.074 -2.813 1.00 94.31 79 GLY A CA 1
ATOM 573 C C . GLY A 1 79 ? -5.361 -2.696 -1.815 1.00 94.31 79 GLY A C 1
ATOM 574 O O . GLY A 1 79 ? -5.967 -1.638 -1.946 1.00 94.31 79 GLY A O 1
ATOM 575 N N . ARG A 1 80 ? -5.547 -3.497 -0.757 1.00 92.50 80 ARG A N 1
ATOM 576 C CA . ARG A 1 80 ? -6.507 -3.202 0.317 1.00 92.50 80 ARG A CA 1
ATOM 577 C C . ARG A 1 80 ? -6.222 -1.859 0.982 1.00 92.50 80 ARG A C 1
ATOM 579 O O . ARG A 1 80 ? -7.152 -1.089 1.168 1.00 92.50 80 ARG A O 1
ATOM 586 N N . ALA A 1 81 ? -4.961 -1.538 1.275 1.00 90.75 81 ALA A N 1
ATOM 587 C CA . ALA A 1 81 ? -4.582 -0.257 1.873 1.00 90.75 81 ALA A CA 1
ATOM 588 C C . ALA A 1 81 ? -4.980 0.962 1.016 1.00 90.75 81 ALA A C 1
ATOM 590 O O . ALA A 1 81 ? -5.120 2.053 1.556 1.00 90.75 81 ALA A O 1
ATOM 591 N N . ARG A 1 82 ? -5.174 0.790 -0.300 1.00 92.94 82 ARG A N 1
ATOM 592 C CA . ARG A 1 82 ? -5.680 1.838 -1.207 1.00 92.94 82 ARG A CA 1
ATOM 593 C C . ARG A 1 82 ? -7.206 1.923 -1.275 1.00 92.94 82 ARG A C 1
ATOM 595 O O . ARG A 1 82 ? -7.714 2.896 -1.816 1.00 92.94 82 ARG A O 1
ATOM 602 N N . LEU A 1 83 ? -7.912 0.908 -0.782 1.00 95.06 83 LEU A N 1
ATOM 603 C CA . LEU A 1 83 ? -9.375 0.809 -0.809 1.00 95.06 83 LEU A CA 1
ATOM 604 C C . LEU A 1 83 ? -10.024 1.161 0.536 1.00 95.06 83 LEU A C 1
ATOM 606 O O . LEU A 1 83 ? -11.235 1.338 0.594 1.00 95.06 83 LEU A O 1
ATOM 610 N N . ILE A 1 84 ? -9.233 1.239 1.606 1.00 97.25 84 ILE A N 1
ATOM 611 C CA . ILE A 1 84 ? -9.680 1.587 2.959 1.00 97.25 84 ILE A CA 1
ATOM 612 C C . ILE A 1 84 ? -9.272 3.024 3.308 1.00 97.25 84 ILE A C 1
ATOM 614 O O . ILE A 1 84 ? -8.483 3.643 2.593 1.00 97.25 84 ILE A O 1
ATOM 618 N N . LEU A 1 85 ? -9.772 3.552 4.425 1.00 98.19 85 LEU A N 1
ATOM 619 C CA . LEU A 1 85 ? -9.417 4.893 4.888 1.00 98.19 85 LEU A CA 1
ATOM 620 C C . LEU A 1 85 ? -7.911 5.002 5.187 1.00 98.19 85 LEU A C 1
ATOM 622 O O . LEU A 1 85 ? -7.372 4.268 6.022 1.00 98.19 85 LEU A O 1
ATOM 626 N N . ASP A 1 86 ? -7.243 5.956 4.536 1.00 97.69 86 ASP A N 1
ATOM 627 C CA . ASP A 1 86 ? -5.859 6.326 4.837 1.00 97.69 86 ASP A CA 1
ATOM 628 C C . ASP A 1 86 ? -5.829 7.277 6.036 1.00 97.69 86 ASP A C 1
ATOM 630 O O . ASP A 1 86 ? -6.131 8.460 5.920 1.00 97.69 86 ASP A O 1
ATOM 634 N N . LEU A 1 87 ? -5.457 6.757 7.203 1.00 97.88 87 LEU A N 1
ATOM 635 C CA . LEU A 1 87 ? -5.403 7.517 8.452 1.00 97.88 87 LEU A CA 1
ATOM 636 C C . LEU A 1 87 ? -4.003 8.083 8.733 1.00 97.88 87 LEU A C 1
ATOM 638 O O . LEU A 1 87 ? -3.743 8.572 9.833 1.00 97.88 87 LEU A O 1
ATOM 642 N N . THR A 1 88 ? -3.065 7.993 7.781 1.00 96.62 88 THR A N 1
ATOM 643 C CA . THR A 1 88 ? -1.663 8.380 8.011 1.00 96.62 88 THR A CA 1
ATOM 644 C C . THR A 1 88 ? -1.465 9.878 8.207 1.00 96.62 88 THR A C 1
ATOM 646 O O . THR A 1 88 ? -0.471 10.267 8.836 1.00 96.62 88 THR A O 1
ATOM 649 N N . THR A 1 89 ? -2.396 10.689 7.697 1.00 95.19 89 THR A N 1
ATOM 650 C CA . THR A 1 89 ? -2.381 12.154 7.759 1.00 95.19 89 THR A CA 1
ATOM 651 C C . THR A 1 89 ? -3.147 12.720 8.949 1.00 95.19 89 THR A C 1
ATOM 653 O O . THR A 1 89 ? -2.995 13.905 9.224 1.00 95.19 89 THR A O 1
ATOM 656 N N . ALA A 1 90 ? -3.947 11.907 9.648 1.00 97.50 90 ALA A N 1
ATOM 657 C CA . ALA A 1 90 ? -4.788 12.385 10.737 1.00 97.50 90 ALA A CA 1
ATOM 658 C C . ALA A 1 90 ? -3.941 12.881 11.923 1.00 97.50 90 ALA A C 1
ATOM 660 O O . ALA A 1 90 ? -3.037 12.189 12.406 1.00 97.50 90 ALA A O 1
ATOM 661 N N . ARG A 1 91 ? -4.247 14.091 12.385 1.00 97.81 91 ARG A N 1
ATOM 662 C CA . ARG A 1 91 ? -3.575 14.823 13.466 1.00 97.81 91 ARG A CA 1
ATOM 663 C C . ARG A 1 91 ? -4.414 14.890 14.735 1.00 97.81 91 ARG A C 1
ATOM 665 O O . ARG A 1 91 ? -3.916 15.323 15.767 1.00 97.81 91 ARG A O 1
ATOM 672 N N . THR A 1 92 ? -5.663 14.444 14.698 1.00 97.56 92 THR A N 1
ATOM 673 C CA . THR A 1 92 ? -6.532 14.364 15.877 1.00 97.56 92 THR A CA 1
ATOM 674 C C . THR A 1 92 ? -7.440 13.137 15.804 1.00 97.56 92 THR A C 1
ATOM 676 O O . THR A 1 92 ? -7.647 12.558 14.734 1.00 97.56 92 THR A O 1
ATOM 679 N N . TRP A 1 93 ? -7.997 12.723 16.945 1.00 97.62 93 TRP A N 1
ATOM 680 C CA . TRP A 1 93 ? -9.011 11.665 16.974 1.00 97.62 93 TRP A CA 1
ATOM 681 C C . TRP A 1 93 ? -10.299 12.107 16.278 1.00 97.62 93 TRP A C 1
ATOM 683 O O . TRP A 1 93 ? -10.945 11.324 15.588 1.00 97.62 93 TRP A O 1
ATOM 693 N N . GLU A 1 94 ? -10.649 13.382 16.410 1.00 97.69 94 GLU A N 1
ATOM 694 C CA . GLU A 1 94 ? -11.821 13.987 15.794 1.00 97.69 94 GLU A CA 1
ATOM 695 C C . GLU A 1 94 ? -11.744 13.951 14.265 1.00 97.69 94 GLU A C 1
ATOM 697 O O . GLU A 1 94 ? -12.754 13.683 13.618 1.00 97.69 94 GLU A O 1
ATOM 702 N N . GLU A 1 95 ? -10.557 14.133 13.679 1.00 98.38 95 GLU A N 1
ATOM 703 C CA . GLU A 1 95 ? -10.343 13.922 12.243 1.00 98.38 95 GLU A CA 1
ATOM 704 C C . GLU A 1 95 ? -10.605 12.469 11.836 1.00 98.38 95 GLU A C 1
ATOM 706 O O . GLU A 1 95 ? -11.316 12.232 10.863 1.00 98.38 95 GLU A O 1
ATOM 711 N N . ILE A 1 96 ? -10.102 11.491 12.599 1.00 98.56 96 ILE A N 1
ATOM 712 C CA . ILE A 1 96 ? -10.362 10.066 12.332 1.00 98.56 96 ILE A CA 1
ATOM 713 C C . ILE A 1 96 ? -11.867 9.777 12.397 1.00 98.56 96 ILE A C 1
ATOM 715 O O . ILE A 1 96 ? -12.416 9.141 11.496 1.00 98.56 96 ILE A O 1
ATOM 719 N N . VAL A 1 97 ? -12.553 10.273 13.430 1.00 98.50 97 VAL A N 1
ATOM 720 C CA . VAL A 1 97 ? -14.007 10.124 13.585 1.00 98.50 97 VAL A CA 1
ATOM 721 C C . VAL A 1 97 ? -14.753 10.784 12.423 1.00 98.50 97 VAL A C 1
ATOM 723 O O . VAL A 1 97 ? -15.690 10.190 11.895 1.00 98.50 97 VAL A O 1
ATOM 726 N N . ALA A 1 98 ? -14.333 11.970 11.975 1.00 98.56 98 ALA A N 1
ATOM 727 C CA . ALA A 1 98 ? -14.936 12.649 10.831 1.00 98.56 98 ALA A CA 1
ATOM 728 C C . ALA A 1 98 ? -14.756 11.856 9.526 1.00 98.56 98 ALA A C 1
ATOM 730 O O . ALA A 1 98 ? -15.711 11.718 8.764 1.00 98.56 98 ALA A O 1
ATOM 731 N N . MET A 1 99 ? -13.573 11.278 9.293 1.00 98.62 99 MET A N 1
ATOM 732 C CA . MET A 1 99 ? -13.310 10.418 8.131 1.00 98.62 99 MET A CA 1
ATOM 733 C C . MET A 1 99 ? -14.192 9.163 8.136 1.00 98.62 99 MET A C 1
ATOM 735 O O . MET A 1 99 ? -14.739 8.786 7.100 1.00 98.62 99 MET A O 1
ATOM 739 N N . VAL A 1 100 ? -14.369 8.536 9.302 1.00 98.75 100 VAL A N 1
ATOM 740 C CA . VAL A 1 100 ? -15.273 7.387 9.466 1.00 98.75 100 VAL A CA 1
ATOM 741 C C . VAL A 1 100 ? -16.726 7.792 9.244 1.00 98.75 100 VAL A C 1
ATOM 743 O O . VAL A 1 100 ? -17.448 7.090 8.542 1.00 98.75 100 VAL A O 1
ATOM 746 N N . GLY A 1 101 ? -17.151 8.928 9.801 1.00 98.62 101 GLY A N 1
ATOM 747 C CA . GLY A 1 101 ? -18.495 9.459 9.594 1.00 98.62 101 GLY A CA 1
ATOM 748 C C . GLY A 1 101 ? -18.779 9.724 8.117 1.00 98.62 101 GLY A C 1
ATOM 749 O O . GLY A 1 101 ? -19.841 9.356 7.625 1.00 98.62 101 GLY A O 1
ATOM 750 N N . GLU A 1 102 ? -17.817 10.285 7.382 1.00 98.25 102 GLU A N 1
ATOM 751 C CA . GLU A 1 102 ? -17.951 10.500 5.941 1.00 98.25 102 GLU A CA 1
ATOM 752 C C . GLU A 1 102 ? -18.153 9.192 5.176 1.00 98.25 102 GLU A C 1
ATOM 754 O O . GLU A 1 102 ? -19.083 9.083 4.375 1.00 98.25 102 GLU A O 1
ATOM 759 N N . ALA A 1 103 ? -17.329 8.183 5.469 1.00 98.31 103 ALA A N 1
ATOM 760 C CA . ALA A 1 103 ? -17.468 6.861 4.871 1.00 98.31 103 ALA A CA 1
ATOM 761 C C . ALA A 1 103 ? -18.842 6.248 5.184 1.00 98.31 103 ALA A C 1
ATOM 763 O O . ALA A 1 103 ? -19.538 5.794 4.276 1.00 98.31 103 ALA A O 1
ATOM 764 N N . ALA A 1 104 ? -19.280 6.323 6.444 1.00 98.38 104 ALA A N 1
ATOM 765 C CA . ALA A 1 104 ? -20.556 5.774 6.895 1.00 98.38 104 ALA A CA 1
ATOM 766 C C . ALA A 1 104 ? -21.769 6.387 6.182 1.00 98.38 104 ALA A C 1
ATOM 768 O O . ALA A 1 104 ? -22.729 5.674 5.908 1.00 98.38 104 ALA A O 1
ATOM 769 N N . ARG A 1 105 ? -21.733 7.678 5.815 1.00 97.56 105 ARG A N 1
ATOM 770 C CA . ARG A 1 105 ? -22.849 8.336 5.101 1.00 97.56 105 ARG A CA 1
ATOM 771 C C . ARG A 1 105 ? -23.135 7.750 3.720 1.00 97.56 105 ARG A C 1
ATOM 773 O O . ARG A 1 105 ? -24.239 7.926 3.211 1.00 97.56 105 ARG A O 1
ATOM 780 N N . THR A 1 106 ? -22.139 7.129 3.096 1.00 96.31 106 THR A N 1
ATOM 781 C CA . THR A 1 106 ? -22.242 6.592 1.729 1.00 96.31 106 THR A CA 1
ATOM 782 C C . THR A 1 106 ? -22.237 5.067 1.681 1.00 96.31 106 THR A C 1
ATOM 784 O O . THR A 1 106 ? -22.598 4.496 0.653 1.00 96.31 106 THR A O 1
ATOM 787 N N . ALA A 1 107 ? -21.873 4.420 2.789 1.00 97.81 107 ALA A N 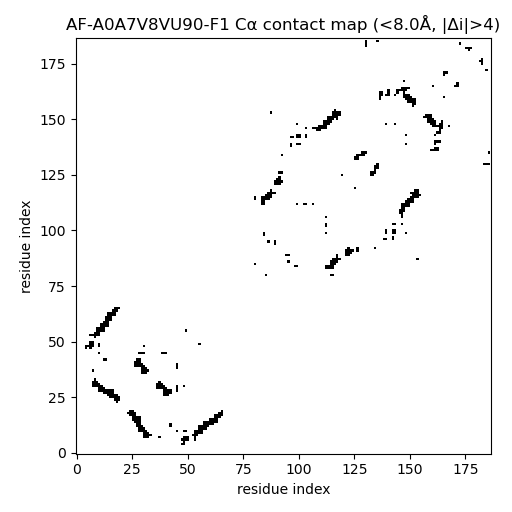1
ATOM 788 C CA . ALA A 1 107 ? -21.848 2.974 2.930 1.00 97.81 107 ALA A CA 1
ATOM 789 C C . ALA A 1 107 ? -23.263 2.383 3.041 1.00 97.81 107 ALA A C 1
ATOM 791 O O . ALA A 1 107 ? -24.192 3.002 3.566 1.00 97.81 107 ALA A O 1
ATOM 792 N N . GLN A 1 108 ? -23.432 1.148 2.577 1.00 98.12 108 GLN A N 1
ATOM 793 C CA . GLN A 1 108 ? -24.648 0.380 2.841 1.00 98.12 108 GLN A CA 1
ATOM 794 C C . GLN A 1 108 ? -24.683 -0.063 4.309 1.00 98.12 108 GLN A C 1
ATOM 796 O O . GLN A 1 108 ? -23.641 -0.316 4.907 1.00 98.12 108 GLN A O 1
ATOM 801 N N . SER A 1 109 ? -25.868 -0.212 4.910 1.00 97.62 109 SER A N 1
ATOM 802 C CA . SER A 1 109 ? -25.982 -0.733 6.284 1.00 97.62 109 SER A CA 1
ATOM 803 C C . SER A 1 109 ? -25.293 -2.100 6.413 1.00 97.62 109 SER A C 1
ATOM 805 O O . SER A 1 109 ? -25.515 -2.997 5.599 1.00 97.62 109 SER A O 1
ATOM 807 N N . GLY A 1 110 ? -24.443 -2.257 7.431 1.00 97.56 110 GLY A N 1
ATOM 808 C CA . GLY A 1 110 ? -23.640 -3.461 7.660 1.00 97.56 110 GLY A CA 1
ATOM 809 C C . GLY A 1 110 ? -22.350 -3.562 6.839 1.00 97.56 110 GLY A C 1
ATOM 810 O O . GLY A 1 110 ? -21.557 -4.469 7.097 1.00 97.56 110 GLY A O 1
ATOM 811 N N . GLU A 1 111 ? -22.100 -2.650 5.897 1.00 98.19 111 GLU A N 1
ATOM 812 C CA . GLU A 1 111 ? -20.828 -2.578 5.174 1.00 98.19 111 GLU A CA 1
ATOM 813 C C . GLU A 1 111 ? -19.690 -2.176 6.123 1.00 98.19 111 GLU A C 1
ATOM 815 O O . GLU A 1 111 ? -19.854 -1.299 6.977 1.00 98.19 111 GLU A O 1
ATOM 820 N N . TRP A 1 112 ? -18.538 -2.836 5.992 1.00 98.31 112 TRP A N 1
ATOM 821 C CA . TRP A 1 112 ? -17.380 -2.586 6.845 1.00 98.31 112 TRP A CA 1
ATOM 822 C C . TRP A 1 112 ? -16.665 -1.302 6.447 1.00 98.31 112 TRP A C 1
ATOM 824 O O . TRP A 1 112 ? -16.262 -1.130 5.299 1.00 98.31 112 TRP A O 1
ATOM 834 N N . ILE A 1 113 ? -16.441 -0.438 7.433 1.00 98.69 113 ILE A N 1
ATOM 835 C CA . ILE A 1 113 ? -15.596 0.742 7.292 1.00 98.69 113 ILE A CA 1
ATOM 836 C C . ILE A 1 113 ? -14.244 0.411 7.904 1.00 98.69 113 ILE A C 1
ATOM 838 O O . ILE A 1 113 ? -14.082 0.278 9.118 1.00 98.69 113 I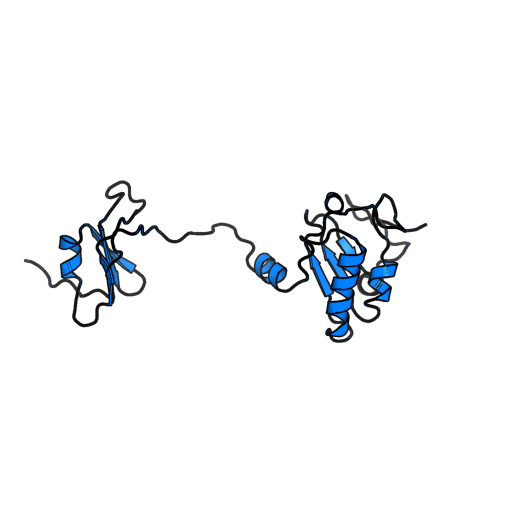LE A O 1
ATOM 842 N N . GLU A 1 114 ? -13.253 0.276 7.042 1.00 98.50 114 GLU A N 1
ATOM 843 C CA . GLU A 1 114 ? -11.897 -0.049 7.447 1.00 98.50 114 GLU A CA 1
ATOM 844 C C . GLU A 1 114 ? -10.979 1.150 7.266 1.00 98.50 114 GLU A C 1
ATOM 846 O O . GLU A 1 114 ? -11.167 1.975 6.371 1.00 98.50 114 GLU A O 1
ATOM 851 N N . GLY A 1 115 ? -9.947 1.227 8.097 1.00 98.19 115 GLY A N 1
ATOM 852 C CA . GLY A 1 115 ? -8.902 2.231 7.962 1.00 98.19 115 GLY A CA 1
ATOM 853 C C . GLY A 1 115 ? -7.571 1.748 8.506 1.00 98.19 115 GLY A C 1
ATOM 854 O O . GLY A 1 115 ? -7.512 0.806 9.300 1.00 98.19 115 GLY A O 1
ATOM 855 N N . ARG A 1 116 ? -6.479 2.384 8.083 1.00 97.56 116 ARG A N 1
ATOM 856 C CA . ARG A 1 116 ? -5.137 2.060 8.578 1.00 97.56 116 ARG A CA 1
ATOM 857 C C . ARG A 1 116 ? -4.237 3.283 8.644 1.00 97.56 116 ARG A C 1
ATOM 859 O O . ARG A 1 116 ? -4.330 4.176 7.813 1.00 97.56 116 ARG A O 1
ATOM 866 N N . GLY A 1 117 ? -3.291 3.265 9.581 1.00 96.62 117 GLY A N 1
ATOM 867 C CA . GLY A 1 117 ? -2.125 4.154 9.547 1.00 96.62 117 GLY A CA 1
ATOM 868 C C . GLY A 1 117 ? -2.125 5.266 10.589 1.00 96.62 117 GLY A C 1
ATOM 869 O O . GLY A 1 117 ? -1.185 6.066 10.609 1.00 96.62 117 GLY A O 1
ATOM 870 N N . TRP A 1 118 ? -3.130 5.290 11.466 1.00 97.56 118 TRP A N 1
ATOM 871 C CA . TRP A 1 118 ? -3.142 6.180 12.620 1.00 97.56 118 TRP A CA 1
ATOM 872 C C . TRP A 1 118 ? -1.976 5.842 13.560 1.00 97.56 118 TRP A C 1
ATOM 874 O O . TRP A 1 118 ? -1.532 4.693 13.627 1.00 97.56 118 TRP A O 1
ATOM 884 N N . HIS A 1 119 ? -1.468 6.856 14.256 1.00 96.88 119 HIS A N 1
ATOM 885 C CA . HIS A 1 119 ? -0.445 6.720 15.289 1.00 96.88 119 HIS A CA 1
ATOM 886 C C . HIS A 1 119 ? -0.600 7.877 16.273 1.00 96.88 119 HIS A C 1
ATOM 888 O O . HIS A 1 119 ? -0.557 9.034 15.856 1.00 96.88 119 HIS A O 1
ATOM 894 N N . GLN A 1 120 ? -0.760 7.585 17.559 1.00 94.31 120 GLN A N 1
ATOM 895 C CA . GLN A 1 120 ? -1.070 8.576 18.591 1.00 94.31 120 GLN A CA 1
ATOM 896 C C . GLN A 1 120 ? 0.016 9.649 18.761 1.00 94.31 120 GLN A C 1
ATOM 898 O O . GLN A 1 120 ? -0.306 10.796 19.034 1.00 94.31 120 GLN A O 1
ATOM 903 N N . GLU A 1 121 ? 1.293 9.339 18.497 1.00 94.38 121 GLU A N 1
ATOM 904 C CA . GLU A 1 121 ? 2.374 10.353 18.503 1.00 94.38 121 GLU A CA 1
ATOM 905 C C . GLU A 1 121 ? 2.213 11.445 17.432 1.00 94.38 121 GLU A C 1
ATOM 907 O O . GLU A 1 121 ? 2.838 12.501 17.513 1.00 94.38 121 GLU A O 1
ATOM 912 N N . LYS A 1 122 ? 1.395 11.204 16.399 1.00 95.00 122 LYS A N 1
ATOM 913 C CA . LYS A 1 122 ? 1.063 12.228 15.402 1.00 95.00 122 LYS A CA 1
ATOM 914 C C . LYS A 1 122 ? -0.066 13.135 15.872 1.00 95.00 122 LYS A C 1
ATOM 916 O O . LYS A 1 122 ? -0.308 14.148 15.216 1.00 95.00 122 LYS A O 1
ATOM 921 N N . TRP A 1 123 ? -0.778 12.765 16.933 1.00 96.25 123 TRP A N 1
ATOM 922 C CA . TRP A 1 123 ? -1.913 13.539 17.389 1.00 96.25 123 TRP A CA 1
ATOM 923 C C . TRP A 1 123 ? -1.462 14.786 18.142 1.00 96.25 123 TRP A C 1
ATOM 925 O O . TRP A 1 123 ? -0.511 14.765 18.916 1.00 96.25 123 TRP A O 1
ATOM 935 N N . GLU A 1 124 ? -2.151 15.896 17.903 1.00 97.44 124 GLU A N 1
ATOM 936 C CA . GLU A 1 124 ? -1.854 17.193 18.521 1.00 97.44 124 GLU A CA 1
ATOM 937 C C . GLU A 1 124 ? -2.172 17.219 20.018 1.00 97.44 124 GLU A C 1
ATOM 939 O O . GLU A 1 124 ? -1.636 18.042 20.760 1.00 97.44 124 GLU A O 1
ATOM 944 N N . ARG A 1 125 ? -3.051 16.317 20.461 1.00 95.50 125 ARG A N 1
ATOM 945 C CA . ARG A 1 125 ? -3.456 16.139 21.853 1.00 95.50 125 ARG A CA 1
ATOM 946 C C . ARG A 1 125 ? -3.895 14.703 22.105 1.00 95.50 125 ARG A C 1
ATOM 948 O O . ARG A 1 125 ? -4.379 14.034 21.191 1.00 95.50 125 ARG A O 1
ATOM 955 N N . THR A 1 126 ? -3.796 14.272 23.358 1.00 95.69 126 THR A N 1
ATOM 956 C CA . THR A 1 126 ? -4.469 13.058 23.825 1.00 95.69 126 THR A CA 1
ATOM 957 C C . THR A 1 126 ? -5.984 13.271 23.735 1.00 95.69 126 THR A C 1
ATOM 959 O O . THR A 1 126 ? -6.470 14.301 24.211 1.00 95.69 126 THR A O 1
ATOM 962 N N . PRO A 1 127 ? -6.736 12.368 23.087 1.00 93.69 127 PRO A N 1
ATOM 963 C CA . PRO A 1 127 ? -8.183 12.488 23.011 1.00 93.69 127 PRO A CA 1
ATOM 964 C C . PRO A 1 127 ? -8.823 12.254 24.377 1.00 93.69 127 PRO A C 1
ATOM 966 O O . PRO A 1 127 ? -8.323 11.477 25.183 1.00 93.69 127 PRO A O 1
ATOM 969 N N . GLU A 1 128 ? -9.961 12.898 24.611 1.00 92.56 128 GLU A N 1
ATOM 970 C CA . GLU A 1 128 ? -10.759 12.710 25.819 1.00 92.56 128 GLU A CA 1
ATOM 971 C C . GLU A 1 128 ? -12.210 12.386 25.438 1.00 92.56 128 GLU A C 1
ATOM 973 O O . GLU A 1 128 ? -12.759 13.036 24.541 1.00 92.56 128 GLU A O 1
ATOM 978 N N . PRO A 1 129 ? -12.861 11.416 26.104 1.00 92.94 129 PRO A N 1
ATOM 979 C CA . PRO A 1 129 ? -12.312 10.552 27.155 1.00 92.94 129 PRO A CA 1
ATOM 980 C C . PRO A 1 129 ? -11.346 9.483 26.609 1.00 92.94 129 PRO A C 1
ATOM 982 O O . PRO A 1 129 ? -11.537 8.967 25.503 1.00 92.94 129 PRO A O 1
ATOM 985 N N . SER A 1 130 ? -10.332 9.126 27.403 1.00 93.88 130 SER A N 1
ATOM 986 C CA . SER A 1 130 ? -9.385 8.049 27.084 1.00 93.88 130 SER A CA 1
ATOM 987 C C . SER A 1 130 ? -9.082 7.120 28.262 1.00 93.88 130 SER A C 1
ATOM 989 O O . SER A 1 130 ? -9.253 7.475 29.426 1.00 93.88 130 SER A O 1
ATOM 991 N N . VAL A 1 131 ? -8.599 5.920 27.936 1.00 93.12 131 VAL A N 1
ATOM 992 C CA . VAL A 1 131 ? -8.014 4.951 28.869 1.00 93.12 131 VAL A CA 1
ATOM 993 C C . VAL A 1 131 ? -6.556 4.768 28.468 1.00 93.12 131 VAL A C 1
ATOM 995 O O . VAL A 1 131 ? -6.262 4.399 27.332 1.00 93.12 131 VAL A O 1
ATOM 998 N N . GLU A 1 132 ? -5.634 5.112 29.367 1.00 89.50 132 GLU A N 1
ATOM 999 C CA . GLU A 1 132 ? -4.183 5.090 29.100 1.00 89.50 132 GLU A CA 1
ATOM 1000 C C . GLU A 1 132 ? -3.769 5.900 27.853 1.00 89.50 132 GLU A C 1
ATOM 1002 O O . GLU A 1 132 ? -2.829 5.563 27.138 1.00 89.50 132 GLU A O 1
ATOM 1007 N N . GLY A 1 133 ? -4.497 6.986 27.567 1.00 89.88 133 GLY A N 1
ATOM 1008 C CA . GLY A 1 133 ? -4.277 7.828 26.389 1.00 89.88 133 GLY A CA 1
ATOM 1009 C C . GLY A 1 133 ? -4.878 7.288 25.085 1.00 89.88 133 GLY A C 1
ATOM 1010 O O . GLY A 1 133 ? -4.742 7.933 24.044 1.00 89.88 133 GLY A O 1
ATOM 1011 N N . ASN A 1 134 ? -5.579 6.150 25.127 1.00 91.62 134 ASN A N 1
ATOM 1012 C CA . ASN A 1 134 ? -6.314 5.591 23.996 1.00 91.62 134 ASN A CA 1
ATOM 1013 C C . ASN A 1 134 ? -7.797 6.001 24.050 1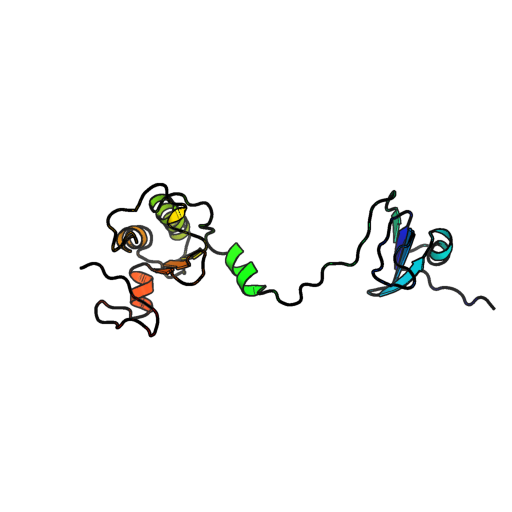.00 91.62 134 ASN A C 1
ATOM 1015 O O . ASN A 1 134 ? -8.443 5.800 25.079 1.00 91.62 134 ASN A O 1
ATOM 1019 N N . PRO A 1 135 ? -8.369 6.560 22.971 1.00 93.44 135 PRO A N 1
ATOM 1020 C CA . PRO A 1 135 ? -9.771 6.953 22.942 1.00 93.44 135 PRO A CA 1
ATOM 1021 C C . PRO A 1 135 ? -10.704 5.746 23.059 1.00 93.44 135 PRO A C 1
ATOM 1023 O O . PRO A 1 135 ? -10.449 4.675 22.506 1.00 93.44 135 PRO A O 1
ATOM 1026 N N . VAL A 1 136 ? -11.838 5.955 23.721 1.00 93.56 136 VAL A N 1
ATOM 1027 C CA . VAL A 1 136 ? -12.935 4.978 23.773 1.00 93.56 136 VAL A CA 1
ATOM 1028 C C . VAL A 1 136 ? -13.784 5.015 22.495 1.00 93.56 136 VAL A C 1
ATOM 1030 O O . VAL A 1 136 ? -13.839 6.012 21.770 1.00 93.56 136 VAL A O 1
ATOM 1033 N N . HIS A 1 137 ? -14.502 3.927 22.215 1.00 95.19 137 HIS A N 1
ATOM 1034 C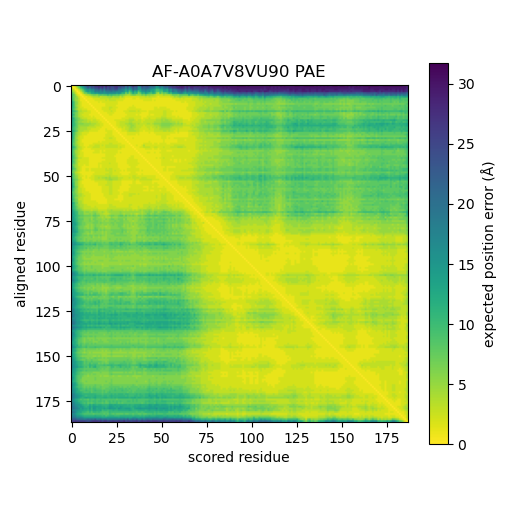 CA . HIS A 1 137 ? -15.200 3.720 20.940 1.00 95.19 137 HIS A CA 1
ATOM 1035 C C . HIS A 1 137 ? -16.462 4.581 20.725 1.00 95.19 137 HIS A C 1
ATOM 1037 O O . HIS A 1 137 ? -17.052 4.534 19.637 1.00 95.19 137 HIS A O 1
ATOM 1043 N N . HIS A 1 138 ? -16.930 5.317 21.739 1.00 96.44 138 HIS A N 1
ATOM 1044 C CA . HIS A 1 138 ? -18.240 5.987 21.732 1.00 96.44 138 HIS A CA 1
ATOM 1045 C C . HIS A 1 138 ? -18.402 6.959 20.561 1.00 96.44 138 HIS A C 1
ATOM 1047 O O . HIS A 1 138 ? -19.411 6.902 19.859 1.00 96.44 138 HIS A O 1
ATOM 1053 N N . SER A 1 139 ? -17.392 7.788 20.280 1.00 97.38 139 SER A N 1
ATOM 1054 C CA . SER A 1 139 ? -17.441 8.749 19.169 1.00 97.38 139 SER A CA 1
ATOM 1055 C C . SER A 1 139 ? -17.471 8.066 17.799 1.00 97.38 139 SER A C 1
ATOM 1057 O O . SER A 1 139 ? -18.251 8.474 16.941 1.00 97.38 139 SER A O 1
ATOM 1059 N N . LEU A 1 140 ? -16.699 6.987 17.604 1.00 97.56 140 LEU A N 1
ATOM 1060 C CA . LEU A 1 140 ? -16.777 6.167 16.389 1.00 97.56 140 LEU A CA 1
ATOM 1061 C C . LEU A 1 140 ? -18.166 5.553 16.231 1.00 97.56 140 LEU A C 1
ATOM 1063 O O . LEU A 1 140 ? -18.741 5.577 15.147 1.00 97.56 140 LEU A O 1
ATOM 1067 N N . SER A 1 141 ? -18.717 5.019 17.317 1.00 98.44 141 SER A N 1
ATOM 1068 C CA . SER A 1 141 ? -20.011 4.330 17.300 1.00 98.44 141 SER A CA 1
ATOM 1069 C C . SER A 1 141 ? -21.155 5.291 16.983 1.00 98.44 141 SER A C 1
ATOM 1071 O O . SER A 1 141 ? -22.055 4.936 16.230 1.00 98.44 141 SER A O 1
ATOM 1073 N N . ALA A 1 142 ? -21.089 6.525 17.489 1.00 98.44 142 ALA A N 1
ATOM 1074 C CA . ALA A 1 142 ? -22.086 7.558 17.227 1.00 98.44 142 ALA A CA 1
ATOM 1075 C C . ALA A 1 142 ? -22.173 7.951 15.742 1.00 98.44 142 ALA A C 1
ATOM 1077 O O . ALA A 1 142 ? -23.266 8.221 15.251 1.00 98.44 142 ALA A O 1
ATOM 1078 N N . VAL A 1 143 ? -21.047 7.966 15.019 1.00 98.56 143 VAL A N 1
ATOM 1079 C CA . VAL A 1 143 ? -21.012 8.340 13.591 1.00 98.56 143 VAL A CA 1
ATOM 1080 C C . VAL A 1 143 ? -21.211 7.160 12.635 1.00 98.56 143 VAL A C 1
ATOM 1082 O O . VAL A 1 143 ? -21.330 7.371 11.433 1.00 98.56 143 VAL A O 1
ATOM 1085 N N . SER A 1 144 ? -21.235 5.924 13.144 1.00 98.50 144 SER A N 1
ATOM 1086 C CA . SER A 1 144 ? -21.334 4.692 12.344 1.00 98.50 144 SER A CA 1
ATOM 1087 C C . SER A 1 144 ? -22.234 3.617 12.990 1.00 98.50 144 SER A C 1
ATOM 1089 O O . SER A 1 144 ? -21.835 2.456 13.083 1.00 98.50 144 SER A O 1
ATOM 1091 N N . PRO A 1 145 ? -23.449 3.955 13.466 1.00 98.00 145 PRO A N 1
ATOM 1092 C CA . PRO A 1 145 ? -24.259 3.037 14.276 1.00 98.00 145 PRO A CA 1
ATOM 1093 C C . PRO A 1 145 ? -24.627 1.736 13.544 1.00 98.00 145 PRO A C 1
ATOM 1095 O O . PRO A 1 145 ? -24.695 0.673 14.164 1.00 98.00 145 PRO A O 1
ATOM 1098 N N . ASP A 1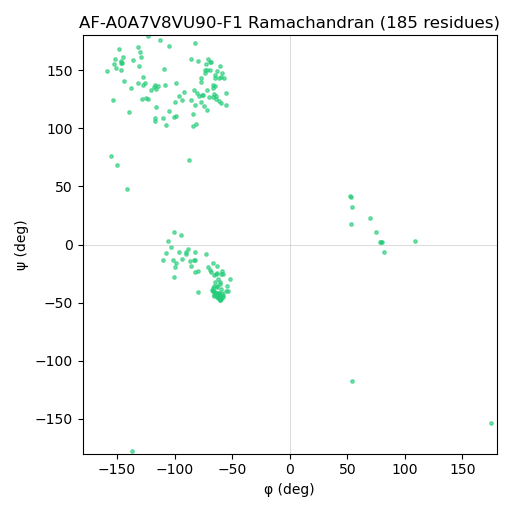 146 ? -24.804 1.808 12.224 1.00 97.75 146 ASP A N 1
ATOM 1099 C CA . ASP A 1 146 ? -25.234 0.685 11.387 1.00 97.75 146 ASP A CA 1
ATOM 1100 C C . ASP A 1 146 ? -24.072 -0.060 10.709 1.00 97.75 146 ASP A C 1
ATOM 1102 O O . ASP A 1 146 ? -24.281 -1.107 10.091 1.00 97.75 146 ASP A O 1
ATOM 1106 N N . ASN A 1 147 ? -22.840 0.444 10.833 1.00 98.75 147 ASN A N 1
ATOM 1107 C CA . ASN A 1 147 ? -21.675 -0.034 10.091 1.00 98.75 147 ASN A CA 1
ATOM 1108 C C . ASN A 1 147 ? -20.563 -0.476 11.049 1.00 98.75 147 ASN A C 1
ATOM 1110 O O . ASN A 1 147 ? -20.148 0.306 11.903 1.00 98.75 147 ASN A O 1
ATOM 1114 N N . PRO A 1 148 ? -20.043 -1.710 10.949 1.00 98.81 148 PRO A N 1
ATOM 1115 C CA . PRO A 1 148 ? -18.868 -2.098 11.719 1.00 98.81 148 PRO A CA 1
ATOM 1116 C C . PRO A 1 148 ? -17.633 -1.311 11.263 1.00 98.81 148 PRO A C 1
ATOM 1118 O O . PRO A 1 148 ? -17.372 -1.182 10.067 1.00 98.81 148 PRO A O 1
ATOM 1121 N N . VAL A 1 149 ? -16.863 -0.809 12.230 1.00 98.88 149 VAL A N 1
ATOM 1122 C CA . VAL A 1 149 ? -15.626 -0.052 11.993 1.00 98.88 149 VAL A CA 1
ATOM 1123 C C . VAL A 1 149 ? -14.431 -0.804 12.566 1.00 98.88 149 VAL A C 1
ATOM 1125 O O . VAL A 1 149 ? -14.487 -1.235 13.718 1.00 98.88 149 VAL A O 1
ATOM 1128 N N . TYR A 1 150 ? -13.341 -0.906 11.798 1.00 98.56 150 TYR A N 1
ATOM 1129 C CA . TYR A 1 150 ? -12.065 -1.468 12.257 1.00 98.56 150 TYR A CA 1
ATOM 1130 C C . TYR A 1 150 ? -10.868 -0.666 11.725 1.00 98.56 150 TYR A C 1
ATOM 1132 O O . TYR A 1 150 ? -10.606 -0.627 10.521 1.00 98.56 150 TYR A O 1
ATOM 1140 N N . LEU A 1 151 ? -10.129 -0.009 12.623 1.00 98.56 151 LEU A N 1
ATOM 1141 C CA . LEU A 1 151 ? -9.065 0.940 12.285 1.00 98.56 151 LEU A CA 1
ATOM 1142 C C . LEU A 1 151 ? -7.713 0.442 12.794 1.00 98.56 151 LEU A C 1
ATOM 1144 O O . LEU A 1 151 ? -7.420 0.519 13.985 1.00 98.56 151 LEU A O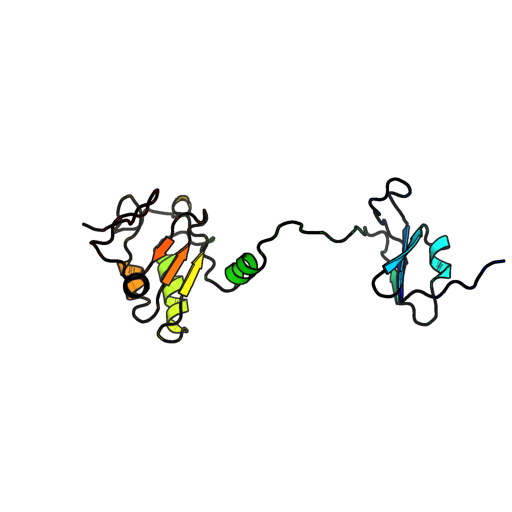 1
ATOM 1148 N N . THR A 1 152 ? -6.853 -0.025 11.895 1.00 97.88 152 THR A N 1
ATOM 1149 C CA . THR A 1 152 ? -5.555 -0.621 12.242 1.00 97.88 152 THR A CA 1
ATOM 1150 C C . THR A 1 152 ? -4.474 0.442 12.470 1.00 97.88 152 THR A C 1
ATOM 1152 O O . THR A 1 152 ? -4.272 1.341 11.648 1.00 97.88 152 THR A O 1
ATOM 1155 N N . HIS A 1 153 ? -3.726 0.312 13.564 1.00 97.44 153 HIS A N 1
ATOM 1156 C CA . HIS A 1 153 ? -2.585 1.164 13.897 1.00 97.44 153 HIS A CA 1
ATOM 1157 C C . HIS A 1 153 ? -1.489 1.094 12.826 1.00 97.44 153 HIS A C 1
ATOM 1159 O O . HIS A 1 153 ? -1.322 0.075 12.148 1.00 97.44 153 HIS A O 1
ATOM 1165 N N . ALA A 1 154 ? -0.680 2.146 12.689 1.00 96.06 154 ALA A N 1
ATOM 1166 C CA . ALA A 1 154 ? 0.428 2.181 11.735 1.00 96.06 154 ALA A CA 1
ATOM 1167 C C . ALA A 1 154 ? 1.402 0.999 11.903 1.00 96.06 154 ALA A C 1
ATOM 1169 O O . ALA A 1 154 ? 1.866 0.448 10.899 1.00 96.06 154 ALA A O 1
ATOM 1170 N N . SER A 1 155 ? 1.639 0.553 13.146 1.00 94.69 155 SER A N 1
ATOM 1171 C CA . SER A 1 155 ? 2.493 -0.608 13.437 1.00 94.69 155 SER A CA 1
ATOM 1172 C C . SER A 1 155 ? 1.878 -1.949 13.026 1.00 94.69 155 SER A C 1
ATOM 1174 O O . SER A 1 155 ? 2.611 -2.919 12.892 1.00 94.69 155 SER A O 1
ATOM 1176 N N . GLY A 1 156 ? 0.556 -2.031 12.837 1.00 93.81 156 GLY A N 1
ATOM 1177 C CA . GLY A 1 156 ? -0.162 -3.292 12.624 1.00 93.81 156 GLY A CA 1
ATOM 1178 C C . GLY A 1 156 ? -0.441 -4.114 13.889 1.00 93.81 156 GLY A C 1
ATOM 1179 O O . GLY A 1 156 ? -1.017 -5.185 13.765 1.00 93.81 156 GLY A O 1
ATOM 1180 N N . HIS A 1 157 ? -0.071 -3.624 15.079 1.00 94.62 157 HIS A N 1
ATOM 1181 C CA . HIS A 1 157 ? -0.181 -4.371 16.346 1.00 94.62 157 HIS A CA 1
ATOM 1182 C C . HIS A 1 157 ? -1.327 -3.906 17.260 1.00 94.62 157 HIS A C 1
ATOM 1184 O O . HIS A 1 157 ? -1.461 -4.404 18.370 1.00 94.62 157 HIS A O 1
ATOM 1190 N N . ALA A 1 158 ? -2.133 -2.941 16.822 1.00 95.88 158 ALA A N 1
ATOM 1191 C CA . ALA A 1 158 ? -3.275 -2.429 17.573 1.00 95.88 158 ALA A CA 1
ATOM 1192 C C . ALA A 1 158 ? -4.390 -2.023 16.607 1.00 95.88 158 ALA A C 1
ATOM 1194 O O . ALA A 1 158 ? -4.128 -1.751 15.428 1.00 95.88 158 ALA A O 1
ATOM 1195 N N . ALA A 1 159 ? -5.625 -1.964 17.095 1.00 97.31 159 ALA A N 1
ATOM 1196 C CA . ALA A 1 159 ? -6.750 -1.466 16.324 1.00 97.31 159 ALA A CA 1
ATOM 1197 C C . ALA A 1 159 ? -7.818 -0.837 17.219 1.00 97.31 159 ALA A C 1
ATOM 1199 O O . ALA A 1 159 ? -7.995 -1.247 18.362 1.00 97.31 159 ALA A O 1
ATOM 1200 N N . PHE A 1 160 ? -8.561 0.116 16.660 1.00 97.94 160 PHE A N 1
ATOM 1201 C CA . PHE A 1 160 ? -9.822 0.575 17.235 1.00 97.94 160 PHE A CA 1
ATOM 1202 C C . PHE A 1 160 ? -10.992 -0.094 16.526 1.00 97.94 160 PHE A C 1
ATOM 1204 O O . PHE A 1 160 ? -10.997 -0.204 15.298 1.00 97.94 160 PHE A O 1
ATOM 1211 N N . ALA A 1 161 ? -11.999 -0.490 17.296 1.00 98.12 161 ALA A N 1
ATOM 1212 C CA . ALA A 1 161 ? -13.252 -1.029 16.793 1.00 98.12 161 ALA A CA 1
ATOM 1213 C C . ALA A 1 161 ? -14.430 -0.259 17.400 1.00 98.12 161 ALA A C 1
ATOM 1215 O O . ALA A 1 161 ? -14.369 0.158 18.556 1.00 98.12 161 ALA A O 1
ATOM 1216 N N . ASN A 1 162 ? -15.504 -0.057 16.631 1.00 98.25 162 ASN A N 1
ATOM 1217 C CA . ASN A 1 162 ? -16.740 0.508 17.179 1.00 98.25 162 ASN A CA 1
ATOM 1218 C C . ASN A 1 162 ? -17.603 -0.570 17.865 1.00 98.25 162 ASN A C 1
ATOM 1220 O O . ASN A 1 162 ? -17.332 -1.770 17.769 1.00 98.25 162 ASN A O 1
ATOM 1224 N N . ALA A 1 163 ? -18.685 -0.143 18.524 1.00 97.75 163 ALA A N 1
ATOM 1225 C CA . ALA A 1 163 ? -19.609 -1.048 19.209 1.00 97.75 163 ALA A CA 1
ATOM 1226 C C . ALA A 1 163 ? -20.167 -2.139 18.280 1.00 97.75 163 ALA A C 1
ATOM 1228 O O . ALA A 1 163 ? -20.270 -3.301 18.671 1.00 97.75 163 ALA A O 1
ATOM 1229 N N . ARG A 1 164 ? -20.492 -1.784 17.029 1.00 98.31 164 ARG A N 1
ATOM 1230 C CA . ARG A 1 164 ? -21.057 -2.717 16.049 1.00 98.31 164 ARG A CA 1
ATOM 1231 C C . ARG A 1 164 ? -20.064 -3.810 15.656 1.00 98.31 164 ARG A C 1
ATOM 1233 O O . ARG A 1 164 ? -20.444 -4.978 15.611 1.00 98.31 164 ARG A O 1
ATOM 1240 N N . ALA A 1 165 ? -18.803 -3.455 15.413 1.00 98.38 165 ALA A N 1
ATOM 1241 C CA . ALA A 1 165 ? -17.743 -4.416 15.118 1.00 98.38 165 ALA A CA 1
ATOM 1242 C C . ALA A 1 165 ? -17.489 -5.359 16.304 1.00 98.38 165 ALA A C 1
ATOM 1244 O O . ALA A 1 165 ? -17.437 -6.574 16.116 1.00 98.38 165 ALA A O 1
ATOM 1245 N N . MET A 1 166 ? -17.418 -4.822 17.527 1.00 97.62 166 MET A N 1
ATOM 1246 C CA . MET A 1 166 ? -17.267 -5.634 18.742 1.00 97.62 166 MET A CA 1
ATOM 1247 C C . MET A 1 166 ? -18.445 -6.596 18.945 1.00 97.62 166 MET A C 1
ATOM 1249 O O . MET A 1 166 ? -18.228 -7.773 19.228 1.00 97.62 166 MET A O 1
ATOM 1253 N N . GLN A 1 167 ? -19.683 -6.139 18.716 1.00 97.44 167 GLN A N 1
ATOM 1254 C CA . GLN A 1 167 ? -20.884 -6.974 18.804 1.00 97.44 167 GLN A CA 1
ATOM 1255 C C . GLN A 1 167 ? -20.848 -8.142 17.809 1.00 97.44 167 GLN A C 1
ATOM 1257 O O . GLN A 1 167 ? -21.150 -9.273 18.185 1.00 97.44 167 GLN A O 1
ATOM 1262 N N . LEU A 1 168 ? -20.476 -7.887 16.549 1.00 97.75 168 LEU A N 1
ATOM 1263 C CA . LEU A 1 168 ? -20.362 -8.932 15.524 1.00 97.75 168 LEU A CA 1
ATOM 1264 C C . LEU A 1 168 ? -19.258 -9.947 15.849 1.00 97.75 168 LEU A C 1
ATOM 1266 O O . LEU A 1 168 ? -19.401 -11.123 15.525 1.00 97.75 168 LEU A O 1
ATOM 1270 N N . ALA A 1 169 ? -18.184 -9.500 16.501 1.00 96.56 169 ALA A N 1
ATOM 1271 C CA . ALA A 1 169 ? -17.081 -10.348 16.940 1.00 96.56 169 ALA A CA 1
ATOM 1272 C C . ALA A 1 169 ? -17.349 -11.078 18.274 1.00 96.56 169 ALA A C 1
ATOM 1274 O O . ALA A 1 169 ? -16.541 -11.910 18.681 1.00 96.56 169 ALA A O 1
ATOM 1275 N N . GLY A 1 170 ? -18.457 -10.784 18.964 1.00 96.50 170 GLY A N 1
ATOM 1276 C CA . GLY A 1 170 ? -18.760 -11.356 20.280 1.00 96.50 170 GLY A CA 1
ATOM 1277 C C . GLY A 1 170 ? -17.849 -10.849 21.404 1.00 96.50 170 GLY A C 1
ATOM 1278 O O . GLY A 1 170 ? -17.695 -11.527 22.420 1.00 96.50 170 GLY A O 1
ATOM 1279 N N . ILE A 1 171 ? -17.236 -9.673 21.235 1.00 95.75 171 ILE A N 1
ATOM 1280 C CA . ILE A 1 171 ? -16.426 -9.032 22.273 1.00 95.75 171 ILE A CA 1
ATOM 1281 C C . ILE A 1 171 ? -17.355 -8.362 23.286 1.00 95.75 171 ILE A C 1
ATOM 1283 O O . ILE A 1 171 ? -18.246 -7.590 22.935 1.00 95.75 171 ILE A O 1
ATOM 1287 N N . THR A 1 172 ? -17.139 -8.677 24.557 1.00 93.06 172 THR A N 1
ATOM 1288 C CA . THR A 1 172 ? -17.906 -8.182 25.701 1.00 93.06 172 THR A CA 1
ATOM 1289 C C . THR A 1 172 ? -16.951 -7.688 26.780 1.00 93.06 172 THR A C 1
ATOM 1291 O O . THR A 1 172 ? -15.758 -7.985 26.751 1.00 93.06 172 THR A O 1
ATOM 1294 N N . THR A 1 173 ? -17.485 -7.022 27.802 1.00 91.38 173 THR A N 1
ATOM 1295 C CA . THR A 1 173 ? -16.714 -6.646 28.998 1.00 91.38 173 THR A CA 1
ATOM 1296 C C . THR A 1 173 ? -16.092 -7.852 29.713 1.00 91.38 173 THR A C 1
ATOM 1298 O O . THR A 1 173 ? -15.057 -7.711 30.355 1.00 91.38 173 THR A O 1
ATOM 1301 N N . SER A 1 174 ? -16.682 -9.046 29.564 1.00 94.19 174 SER A N 1
ATOM 1302 C CA . SER A 1 174 ? -16.184 -10.305 30.138 1.00 94.19 174 SER A CA 1
ATOM 1303 C C . SER A 1 174 ? -15.219 -11.087 29.244 1.00 94.19 174 SER A C 1
ATOM 1305 O O . SER A 1 174 ? -14.687 -12.109 29.678 1.00 94.19 174 SER A O 1
ATOM 1307 N N . THR A 1 175 ? -15.003 -10.656 27.998 1.00 96.06 175 THR A N 1
ATOM 1308 C CA . THR A 1 175 ? -14.058 -11.326 27.099 1.00 96.06 175 THR A CA 1
ATOM 1309 C C . THR A 1 175 ? -12.656 -11.192 27.690 1.00 96.06 175 THR A C 1
ATOM 1311 O O . THR A 1 175 ? -12.274 -10.063 27.977 1.00 96.06 175 THR A O 1
ATOM 1314 N N . PRO A 1 176 ? -11.900 -12.282 27.911 1.00 96.19 176 PRO A N 1
ATOM 1315 C CA . PRO A 1 176 ? -10.545 -12.191 28.445 1.00 96.19 176 PRO A CA 1
ATOM 1316 C C . PRO A 1 176 ? -9.595 -11.562 27.424 1.00 96.19 176 PRO A C 1
ATOM 1318 O O . PRO A 1 176 ? -9.845 -11.608 26.217 1.00 96.19 176 PRO A O 1
ATOM 1321 N N . ASP A 1 177 ? -8.493 -11.001 27.909 1.00 96.25 177 ASP A N 1
ATOM 1322 C CA . ASP A 1 177 ? -7.422 -10.548 27.028 1.00 96.25 177 ASP A CA 1
ATOM 1323 C C . ASP A 1 177 ? -6.786 -11.742 26.292 1.00 96.25 177 ASP A C 1
ATOM 1325 O O . ASP A 1 177 ? -6.686 -12.835 26.862 1.00 96.25 177 ASP A O 1
ATOM 1329 N N . PRO A 1 178 ? -6.389 -11.576 25.018 1.00 93.50 178 PRO A N 1
ATOM 1330 C CA . PRO A 1 178 ? -5.689 -12.620 24.283 1.00 93.50 178 PRO A CA 1
ATOM 1331 C C . PRO A 1 178 ? -4.249 -12.781 24.789 1.00 93.50 178 PRO A C 1
ATOM 1333 O O . PRO A 1 178 ? -3.639 -11.832 25.280 1.00 93.50 178 PRO A O 1
ATOM 1336 N N . ASP A 1 179 ? -3.663 -13.964 24.594 1.00 95.81 179 ASP A N 1
ATOM 1337 C CA . ASP A 1 179 ? -2.259 -14.207 24.941 1.00 95.81 179 ASP A CA 1
ATOM 1338 C C . ASP A 1 179 ? -1.332 -13.185 24.259 1.00 95.81 179 ASP A C 1
ATOM 1340 O O . ASP A 1 179 ? -1.271 -13.091 23.031 1.00 95.81 179 ASP A O 1
ATOM 1344 N N . GLY A 1 180 ? -0.589 -12.423 25.067 1.00 94.19 180 GLY A N 1
ATOM 1345 C CA . GLY A 1 180 ? 0.348 -11.404 24.585 1.00 94.19 180 GLY A CA 1
ATOM 1346 C C . GLY A 1 180 ? -0.298 -10.111 24.070 1.00 94.19 180 GLY A C 1
ATOM 1347 O O . GLY A 1 180 ? 0.406 -9.301 23.468 1.00 94.19 180 GLY A O 1
ATOM 1348 N N . GLY A 1 181 ? -1.597 -9.907 24.297 1.00 94.31 181 GLY A N 1
ATOM 1349 C CA . GLY A 1 181 ? -2.310 -8.677 23.956 1.00 94.31 181 GLY A CA 1
ATOM 1350 C C . GLY A 1 181 ? -3.260 -8.228 25.063 1.00 94.31 181 GLY A C 1
ATOM 1351 O O . GLY A 1 181 ? -3.340 -8.839 26.122 1.00 94.31 181 GLY A O 1
ATOM 1352 N N . GLU A 1 182 ? -3.981 -7.143 24.801 1.00 94.50 182 GLU A N 1
ATOM 1353 C CA . GLU A 1 182 ? -4.884 -6.512 25.761 1.00 94.50 182 GLU A CA 1
ATOM 1354 C C . GLU A 1 182 ? -6.117 -5.963 25.039 1.00 94.50 182 GLU A C 1
ATOM 1356 O O . GLU A 1 182 ? -6.014 -5.413 23.938 1.00 94.50 182 GLU A O 1
ATOM 1361 N N . ILE A 1 183 ? -7.289 -6.101 25.662 1.00 94.69 183 ILE A N 1
ATOM 1362 C CA . ILE A 1 183 ? -8.493 -5.364 25.284 1.00 94.69 183 ILE A CA 1
ATOM 1363 C C . ILE A 1 183 ? -8.622 -4.181 26.246 1.00 94.69 183 ILE A C 1
ATOM 1365 O O . ILE A 1 183 ? -8.937 -4.354 27.419 1.00 94.69 183 ILE A O 1
ATOM 1369 N N . VAL A 1 184 ? -8.419 -2.962 25.753 1.00 92.75 184 VAL A N 1
ATOM 1370 C CA . VAL A 1 184 ? -8.592 -1.756 26.576 1.00 92.75 184 VAL A CA 1
ATOM 1371 C C . VAL A 1 184 ? -10.072 -1.596 26.942 1.00 92.75 184 VAL A C 1
ATOM 1373 O O . VAL A 1 184 ? -10.934 -1.604 26.061 1.00 92.75 184 VAL A O 1
ATOM 1376 N N . ARG A 1 185 ? -10.373 -1.461 28.239 1.00 89.00 185 ARG A N 1
ATOM 1377 C CA . ARG A 1 185 ? -11.739 -1.333 28.778 1.00 89.00 185 ARG A CA 1
ATOM 1378 C C . ARG A 1 185 ? -11.906 0.014 29.475 1.00 89.00 185 ARG A C 1
ATOM 1380 O O . ARG A 1 185 ? -11.030 0.416 30.236 1.00 89.00 185 ARG A O 1
ATOM 1387 N N . ASP A 1 186 ? -13.024 0.694 29.233 1.00 81.81 186 ASP A N 1
ATOM 1388 C CA . ASP A 1 186 ? -13.492 1.765 30.111 1.00 81.81 186 ASP A CA 1
ATOM 1389 C C . ASP A 1 186 ? -14.132 1.154 31.371 1.00 81.81 186 ASP A C 1
ATOM 1391 O O . ASP A 1 186 ? -14.681 0.051 31.334 1.00 81.81 186 ASP A O 1
ATOM 1395 N N . ALA A 1 187 ? -13.924 1.811 32.516 1.00 63.09 187 ALA A N 1
ATOM 1396 C CA . ALA A 1 187 ? -14.307 1.306 33.838 1.00 63.09 187 ALA A CA 1
ATOM 1397 C C . ALA A 1 187 ? -15.826 1.300 34.074 1.00 63.09 187 ALA A C 1
ATOM 1399 O O . ALA A 1 187 ? -16.512 2.215 33.562 1.00 63.09 187 ALA A O 1
#

Nearest PDB structures (foldseek):
  3icj-assembly1_A  TM=7.664E-01  e=4.864E-10  Pyrococcus furiosus
  3igh-assembly1_X-2  TM=7.595E-01  e=4.231E-09  Pyrococcus horikoshii
  3ggm-assembly1_B  TM=8.381E-01  e=7.425E-07  [Bacillus thuringiensis] serovar konkukian
  3t8l-assembly1_A  TM=4.081E-01  e=7.605E-02  Agrobacterium fabrum str. C58